Protein AF-A0A7J6DMG8-F1 (afdb_monomer_lite)

Organism: Cannabis sativa (NCBI:txid3483)

Secondary structure (DSSP, 8-state):
-HHHHHHHHHHH-BEEEEEEETTTEEEEEEE--HHHHHHHHHHHHHHHHHHTT-TTB-SS-SSHHHHTTTT-S--EEEEBTTHHHHS-HHHHHHHHHHHT-HHHHIIIIIIIISEEEEEES-TTS-EEEEEE-SSS--TTSTTHHHHHHHHHHHHHHHHHHHHSTT--S--SEEEETTEEEES-HHHHHHHHHHHHHTT--B-TTT--

Structure (mmCIF, N/CA/C/O backbone):
data_AF-A0A7J6DMG8-F1
#
_entry.id   AF-A0A7J6DMG8-F1
#
loop_
_atom_site.group_PDB
_atom_site.id
_atom_site.type_symbol
_atom_site.label_atom_id
_atom_site.label_alt_id
_atom_site.label_comp_id
_atom_site.label_asym_id
_atom_site.label_entity_id
_atom_site.label_seq_id
_atom_site.pdbx_PDB_ins_code
_atom_site.Cartn_x
_atom_site.Cartn_y
_atom_site.Cartn_z
_atom_site.occupancy
_atom_site.B_iso_or_equiv
_atom_site.auth_seq_id
_atom_site.auth_comp_id
_atom_site.auth_asym_id
_atom_site.auth_atom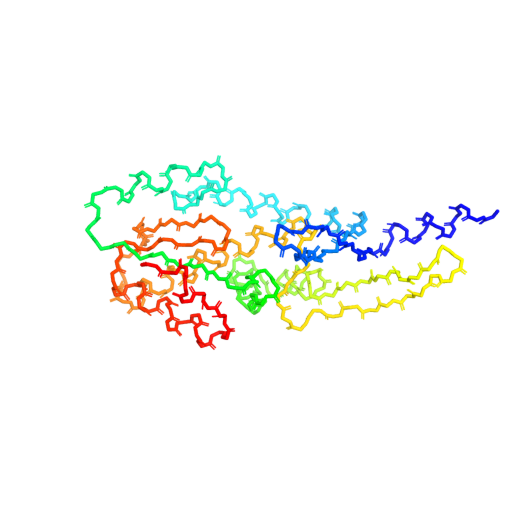_id
_atom_site.pdbx_PDB_model_num
ATOM 1 N N . MET A 1 1 ? 19.917 -3.746 -39.588 1.00 41.59 1 MET A N 1
ATOM 2 C CA . MET A 1 1 ? 20.614 -3.675 -38.279 1.00 41.59 1 MET A CA 1
ATOM 3 C C . MET A 1 1 ? 19.753 -3.009 -37.198 1.00 41.59 1 MET A C 1
ATOM 5 O O . MET A 1 1 ? 20.144 -3.036 -36.039 1.00 41.59 1 MET A O 1
ATOM 9 N N . ASP A 1 2 ? 18.562 -2.501 -37.539 1.00 47.28 2 ASP A N 1
ATOM 10 C CA . ASP A 1 2 ? 17.689 -1.713 -36.649 1.00 47.28 2 ASP A CA 1
ATOM 11 C C . ASP A 1 2 ? 16.869 -2.524 -35.631 1.00 47.28 2 ASP A C 1
ATOM 13 O O . ASP A 1 2 ? 16.416 -1.984 -34.626 1.00 47.28 2 ASP A O 1
ATOM 17 N N . ASP A 1 3 ? 16.716 -3.832 -35.845 1.00 49.56 3 ASP A N 1
ATOM 18 C CA . ASP A 1 3 ? 15.885 -4.697 -34.993 1.00 49.56 3 ASP A CA 1
ATOM 19 C C . ASP A 1 3 ? 16.631 -5.190 -33.733 1.00 49.56 3 ASP A C 1
ATOM 21 O O . ASP A 1 3 ? 16.030 -5.604 -32.749 1.00 49.56 3 ASP A O 1
ATOM 25 N N . ALA A 1 4 ? 17.967 -5.124 -33.714 1.00 46.44 4 ALA A N 1
ATOM 26 C CA . ALA A 1 4 ? 18.746 -5.557 -32.552 1.00 46.44 4 ALA A CA 1
ATOM 27 C C . ALA A 1 4 ? 18.716 -4.506 -31.430 1.00 46.44 4 ALA A C 1
ATOM 29 O O . ALA A 1 4 ? 18.472 -4.845 -30.276 1.00 46.44 4 ALA A O 1
ATOM 30 N N . ALA A 1 5 ? 18.909 -3.223 -31.754 1.00 47.22 5 ALA A N 1
ATOM 31 C CA . ALA A 1 5 ? 18.939 -2.148 -30.760 1.00 47.22 5 ALA A CA 1
ATOM 32 C C . ALA A 1 5 ? 17.566 -1.904 -30.103 1.00 47.22 5 ALA A C 1
ATOM 34 O O . ALA A 1 5 ? 17.502 -1.659 -28.896 1.00 47.22 5 ALA A O 1
ATOM 35 N N . SER A 1 6 ? 16.470 -2.037 -30.863 1.00 51.25 6 SER A N 1
ATOM 36 C CA . SER A 1 6 ? 15.105 -1.966 -30.323 1.00 51.25 6 SER A CA 1
ATOM 37 C C . SER A 1 6 ? 14.824 -3.128 -29.361 1.00 51.25 6 SER A C 1
ATOM 39 O O . SER A 1 6 ? 14.377 -2.898 -28.236 1.00 51.25 6 SER A O 1
ATOM 41 N N . ARG A 1 7 ? 15.184 -4.361 -29.745 1.00 50.00 7 ARG A N 1
ATOM 42 C CA . ARG A 1 7 ? 15.018 -5.565 -28.915 1.00 50.00 7 ARG A CA 1
ATOM 43 C C . ARG A 1 7 ? 15.890 -5.538 -27.660 1.00 50.00 7 ARG A C 1
ATOM 45 O O . ARG A 1 7 ? 15.413 -5.893 -26.586 1.00 50.00 7 ARG A O 1
ATOM 52 N N . PHE A 1 8 ? 17.137 -5.066 -27.744 1.00 49.66 8 PHE A N 1
ATOM 53 C CA . PHE A 1 8 ? 17.997 -4.884 -26.566 1.00 49.66 8 PHE A CA 1
ATOM 54 C C . PHE A 1 8 ? 17.433 -3.824 -25.605 1.00 49.66 8 PHE A C 1
ATOM 56 O O . PHE A 1 8 ? 17.460 -4.018 -24.388 1.00 49.66 8 PHE A O 1
ATOM 63 N N . GLY A 1 9 ? 16.865 -2.734 -26.130 1.00 53.81 9 GLY A N 1
ATOM 64 C CA . GLY A 1 9 ? 16.173 -1.726 -25.328 1.00 53.81 9 GLY A CA 1
ATOM 65 C C . GLY A 1 9 ? 14.951 -2.279 -24.588 1.00 53.81 9 GLY A C 1
ATOM 66 O O . GLY A 1 9 ? 14.782 -1.995 -23.405 1.00 53.81 9 GLY A O 1
ATOM 67 N N . GLU A 1 10 ? 14.137 -3.115 -25.238 1.00 53.69 10 GLU A N 1
ATOM 68 C CA . GLU A 1 10 ? 12.942 -3.722 -24.628 1.00 53.69 10 GLU A CA 1
ATOM 6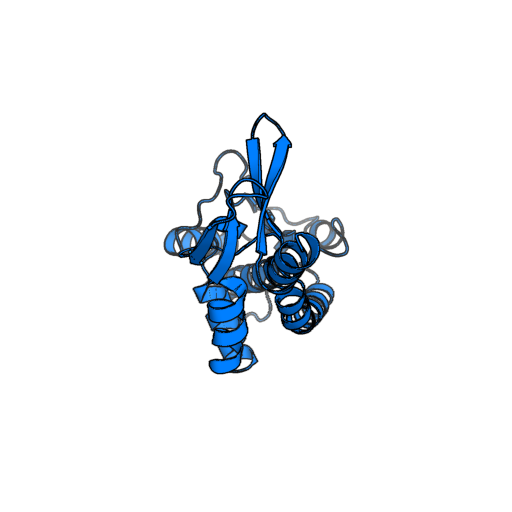9 C C . GLU A 1 10 ? 13.256 -4.746 -23.524 1.00 53.69 10 GLU A C 1
ATOM 71 O O . GLU A 1 10 ? 12.492 -4.881 -22.563 1.00 53.69 10 GLU A O 1
ATOM 76 N N . VAL A 1 11 ? 14.386 -5.452 -23.621 1.00 58.81 11 VAL A N 1
ATOM 77 C CA . VAL A 1 11 ? 14.776 -6.466 -22.626 1.00 58.81 11 VAL A CA 1
ATOM 78 C C . VAL A 1 11 ? 15.243 -5.827 -21.315 1.00 58.81 11 VAL A C 1
ATOM 80 O O . VAL A 1 11 ? 14.949 -6.361 -20.242 1.00 58.81 11 VAL A O 1
ATOM 83 N N . PHE A 1 12 ? 15.930 -4.681 -21.378 1.00 63.06 12 PHE A N 1
ATOM 84 C CA . PHE A 1 12 ? 16.600 -4.087 -20.213 1.00 63.06 12 PHE A CA 1
ATOM 85 C C . PHE A 1 12 ? 16.011 -2.752 -19.743 1.00 63.06 12 PHE A C 1
ATOM 87 O O . PHE A 1 12 ? 16.183 -2.393 -18.575 1.00 63.06 12 PHE A O 1
ATOM 94 N N . CYS A 1 13 ? 15.290 -2.020 -20.596 1.00 74.88 13 CYS A N 1
ATOM 95 C CA . CYS A 1 13 ? 14.739 -0.710 -20.258 1.00 74.88 13 CYS A CA 1
ATOM 96 C C . CYS A 1 13 ? 13.210 -0.719 -20.224 1.00 74.88 13 CYS A C 1
ATOM 98 O O . CYS A 1 13 ? 12.526 -1.302 -21.059 1.00 74.88 13 CYS A O 1
ATOM 100 N N . SER A 1 14 ? 12.672 -0.046 -19.217 1.00 82.81 14 SER A N 1
ATOM 101 C CA . SER A 1 14 ? 11.248 0.210 -19.065 1.00 82.81 14 SER A CA 1
ATOM 102 C C . SER A 1 14 ? 10.800 1.349 -19.997 1.00 82.81 14 SER A C 1
ATOM 104 O O . SER A 1 14 ? 11.614 2.114 -20.517 1.00 82.81 14 SER A O 1
ATOM 106 N N . ARG A 1 15 ? 9.490 1.510 -20.192 1.00 82.88 15 ARG A N 1
ATOM 107 C CA . ARG A 1 15 ? 8.907 2.615 -20.975 1.00 82.88 15 ARG A CA 1
ATOM 108 C C . ARG A 1 15 ? 7.896 3.389 -20.144 1.00 82.88 15 ARG A C 1
ATOM 110 O O . ARG A 1 15 ? 7.170 2.793 -19.351 1.00 82.88 15 ARG A O 1
ATOM 117 N N . VAL A 1 16 ? 7.835 4.705 -20.329 1.00 83.44 16 VAL A N 1
ATOM 118 C CA . VAL A 1 16 ? 6.766 5.533 -19.753 1.00 83.44 16 VAL A CA 1
ATOM 119 C C . VAL A 1 16 ? 5.584 5.508 -20.712 1.00 83.44 16 VAL A C 1
ATOM 121 O O . VAL A 1 16 ? 5.752 5.758 -21.903 1.00 83.44 16 VAL A O 1
ATOM 124 N N . ALA A 1 17 ? 4.402 5.199 -20.195 1.00 84.12 17 ALA A N 1
ATOM 125 C CA . ALA A 1 17 ? 3.161 5.177 -20.949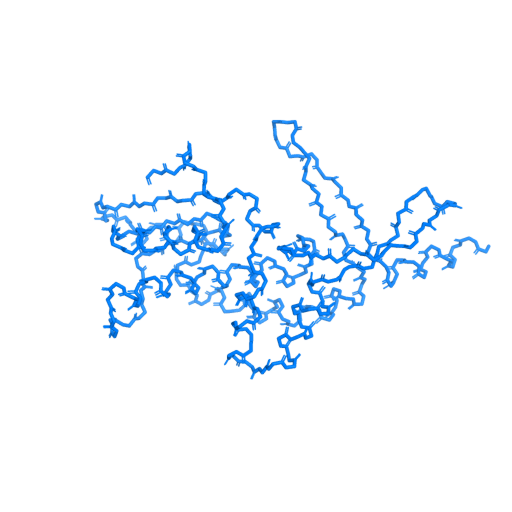 1.00 84.12 17 ALA A CA 1
ATOM 126 C C . ALA A 1 17 ? 2.089 6.005 -20.232 1.00 84.12 17 ALA A C 1
ATOM 128 O O . ALA A 1 17 ? 2.147 6.224 -19.019 1.00 84.12 17 ALA A O 1
ATOM 129 N N . ALA A 1 18 ? 1.113 6.475 -21.001 1.00 84.50 18 ALA A N 1
ATOM 130 C CA . ALA A 1 18 ? -0.018 7.238 -20.505 1.00 84.50 18 ALA A CA 1
ATOM 131 C C . ALA A 1 18 ? -1.305 6.609 -21.028 1.00 84.50 18 ALA A C 1
ATOM 133 O O . ALA A 1 18 ? -1.397 6.281 -22.209 1.00 84.50 18 ALA A O 1
ATOM 134 N N . THR A 1 19 ? -2.301 6.474 -20.159 1.00 83.94 19 THR A N 1
ATOM 135 C CA . THR A 1 19 ? -3.670 6.156 -20.569 1.00 83.94 19 THR A CA 1
ATOM 136 C C . THR A 1 19 ? -4.590 7.309 -20.182 1.00 83.94 19 THR A C 1
ATOM 138 O O . THR A 1 19 ? -4.391 7.904 -19.115 1.00 83.94 19 THR A O 1
ATOM 141 N N . PRO A 1 20 ? -5.605 7.642 -20.995 1.00 81.88 20 PRO A N 1
ATOM 142 C CA . PRO A 1 20 ? -6.676 8.523 -20.559 1.00 81.88 20 PRO A CA 1
ATOM 143 C C . PRO A 1 20 ? -7.329 7.950 -19.299 1.00 81.88 20 PRO A C 1
ATOM 145 O O . PRO A 1 20 ? -7.696 6.777 -19.246 1.00 81.88 20 PRO A O 1
ATOM 148 N N . ALA A 1 21 ? -7.447 8.780 -18.274 1.00 71.38 21 ALA A N 1
ATOM 149 C CA . ALA A 1 21 ? -8.322 8.573 -17.136 1.00 71.38 21 ALA A CA 1
ATOM 150 C C . ALA A 1 21 ? -9.555 9.472 -17.321 1.00 71.38 21 ALA A C 1
ATOM 152 O O . ALA A 1 21 ? -9.477 10.534 -17.942 1.00 71.38 21 ALA A O 1
ATOM 153 N N . GLY A 1 22 ? -10.710 9.045 -16.806 1.00 71.06 22 GLY A N 1
ATOM 154 C CA . GLY A 1 22 ? -11.957 9.805 -16.932 1.00 71.06 22 GLY A CA 1
ATOM 155 C C . GLY A 1 22 ? -11.817 11.279 -16.512 1.00 71.06 22 GLY A C 1
ATOM 156 O O . GLY A 1 22 ? -10.940 11.640 -15.722 1.00 71.06 22 GLY A O 1
ATOM 157 N N . ALA A 1 23 ? -12.701 12.129 -17.042 1.00 72.06 23 ALA A N 1
ATOM 158 C CA . ALA A 1 23 ? -12.711 13.579 -16.814 1.00 72.06 23 ALA A CA 1
ATOM 159 C C . ALA A 1 23 ? -11.430 14.314 -17.275 1.00 72.06 23 ALA A C 1
ATOM 161 O O . ALA A 1 23 ? -10.946 15.217 -16.595 1.00 72.06 23 ALA A O 1
ATOM 162 N N . GLY A 1 24 ? -10.867 13.917 -18.425 1.00 71.75 24 GLY A N 1
ATOM 163 C CA . GLY A 1 24 ? -9.745 14.622 -19.065 1.00 71.75 24 GLY A CA 1
ATOM 164 C C . GLY A 1 24 ? -8.395 14.466 -18.358 1.00 71.75 24 GLY A C 1
ATOM 165 O O . GLY A 1 24 ? -7.458 15.209 -18.641 1.00 71.75 24 GLY A O 1
ATOM 166 N N . LYS A 1 25 ? -8.276 13.515 -17.427 1.00 76.50 25 LYS A N 1
ATOM 167 C CA . LYS A 1 25 ? -7.026 13.231 -16.715 1.00 76.50 25 LYS A CA 1
ATOM 168 C C . LYS A 1 25 ? -6.176 12.255 -17.522 1.00 76.50 25 LYS A C 1
ATOM 170 O O . LYS A 1 25 ? -6.693 11.421 -18.252 1.00 76.50 25 LYS A O 1
ATOM 175 N N . LEU A 1 26 ? -4.861 12.308 -17.353 1.00 80.06 26 LEU A N 1
ATOM 176 C CA . LEU A 1 26 ? -3.949 11.282 -17.861 1.00 80.06 26 LEU A CA 1
ATOM 177 C C . LEU A 1 26 ? -3.388 10.501 -16.680 1.00 80.06 26 LEU A C 1
ATOM 179 O O . LEU A 1 26 ? -2.929 11.092 -15.702 1.00 80.06 26 LEU A O 1
ATOM 183 N N . ARG A 1 27 ? -3.420 9.172 -16.772 1.00 80.44 27 ARG A N 1
ATOM 184 C CA . ARG A 1 27 ? -2.769 8.287 -15.809 1.00 80.44 27 ARG A CA 1
ATOM 185 C C . ARG A 1 27 ? -1.460 7.803 -16.406 1.00 80.44 27 ARG A C 1
ATOM 187 O O . ARG A 1 27 ? -1.453 7.051 -17.380 1.00 80.44 27 ARG A O 1
ATOM 194 N N . LEU A 1 28 ? -0.361 8.264 -15.820 1.00 83.88 28 LEU A N 1
ATOM 195 C CA . LEU A 1 28 ? 0.981 7.829 -16.176 1.00 83.88 28 LEU A CA 1
ATOM 196 C C . LEU A 1 28 ? 1.305 6.516 -15.466 1.00 83.88 28 LEU A C 1
ATOM 198 O O . LEU A 1 28 ? 0.966 6.321 -14.301 1.00 83.88 28 LEU A O 1
ATOM 202 N N . PHE A 1 29 ? 1.977 5.616 -16.170 1.00 85.94 29 PHE A N 1
ATOM 203 C CA . PHE A 1 29 ? 2.496 4.379 -15.607 1.00 85.94 29 PHE A CA 1
ATOM 204 C C . PHE A 1 29 ? 3.776 3.962 -16.329 1.00 85.94 29 PHE A C 1
ATOM 206 O O . PHE A 1 29 ? 4.083 4.422 -17.429 1.00 85.94 29 PHE A O 1
ATOM 213 N N . ILE A 1 30 ? 4.548 3.087 -15.688 1.00 87.25 30 ILE A N 1
ATOM 214 C CA . ILE A 1 30 ? 5.764 2.527 -16.275 1.00 87.25 30 ILE A CA 1
ATOM 215 C C . ILE A 1 30 ? 5.498 1.093 -16.707 1.00 87.25 30 ILE A C 1
ATOM 217 O O . ILE A 1 30 ? 5.144 0.252 -15.886 1.00 87.25 30 ILE A O 1
ATOM 221 N N . ILE A 1 31 ? 5.746 0.805 -17.980 1.00 86.06 31 ILE A N 1
ATOM 222 C CA . ILE A 1 31 ? 5.821 -0.554 -18.507 1.00 86.06 31 ILE A CA 1
ATOM 223 C C . ILE A 1 31 ? 7.209 -1.091 -18.167 1.00 86.06 31 ILE A C 1
ATOM 225 O O . ILE A 1 31 ? 8.209 -0.633 -18.722 1.00 86.06 31 ILE A O 1
ATOM 229 N N . GLY A 1 32 ? 7.274 -2.016 -17.211 1.00 83.69 32 GLY A N 1
ATOM 230 C CA . GLY A 1 32 ? 8.532 -2.626 -16.782 1.00 83.69 32 GLY A CA 1
ATOM 231 C C . GLY A 1 32 ? 9.161 -3.514 -17.843 1.00 83.69 32 GLY A C 1
ATOM 232 O O . GLY A 1 32 ? 8.447 -4.221 -18.550 1.00 83.69 32 GLY A O 1
ATOM 233 N N . ASN A 1 33 ? 10.494 -3.505 -17.911 1.00 86.25 33 ASN A N 1
ATOM 234 C CA . ASN A 1 33 ? 11.226 -4.464 -18.732 1.00 86.25 33 ASN A CA 1
ATOM 235 C C . ASN A 1 33 ? 10.982 -5.908 -18.263 1.00 86.25 33 ASN A C 1
ATOM 237 O O . ASN A 1 33 ? 10.663 -6.161 -17.095 1.00 86.25 33 ASN A O 1
ATOM 241 N N . TYR A 1 34 ? 11.161 -6.854 -19.182 1.00 85.25 34 TYR A N 1
ATOM 242 C CA . TYR A 1 34 ? 10.834 -8.258 -18.953 1.00 85.25 34 TYR A CA 1
ATOM 243 C C . TYR A 1 34 ? 11.578 -8.857 -17.751 1.00 85.25 34 TYR A C 1
ATOM 245 O O . TYR A 1 34 ? 10.950 -9.452 -16.873 1.00 85.25 34 TYR A O 1
ATOM 253 N N . VAL A 1 35 ? 12.898 -8.661 -17.667 1.00 86.88 35 VAL A N 1
ATOM 254 C CA . VAL A 1 35 ? 13.736 -9.237 -16.600 1.00 86.88 35 VAL A CA 1
ATOM 255 C C . VAL A 1 35 ? 13.267 -8.754 -15.232 1.00 86.88 35 VAL A C 1
ATOM 257 O O . VAL A 1 35 ? 13.030 -9.547 -14.322 1.00 86.88 35 VAL A O 1
ATOM 260 N N . LYS A 1 36 ? 13.051 -7.449 -15.100 1.00 86.44 36 LYS A N 1
ATOM 261 C CA . LYS A 1 36 ? 12.606 -6.825 -13.860 1.00 86.44 36 LYS A CA 1
ATOM 262 C C . LYS A 1 36 ? 11.223 -7.302 -13.434 1.00 86.44 36 LYS A C 1
ATOM 264 O O . LYS A 1 36 ? 11.009 -7.582 -12.258 1.00 86.44 36 LYS A O 1
ATOM 269 N N . GLN A 1 37 ? 10.298 -7.449 -14.380 1.00 90.56 37 GLN A N 1
ATOM 270 C CA . GLN A 1 37 ? 8.976 -8.003 -14.093 1.00 90.56 37 GLN A CA 1
ATOM 271 C C . GLN A 1 37 ? 9.066 -9.456 -13.615 1.00 90.56 37 GLN A C 1
ATOM 273 O O . GLN A 1 37 ? 8.394 -9.830 -12.656 1.00 90.56 37 GLN A O 1
ATOM 278 N N . ARG A 1 38 ? 9.933 -10.272 -14.227 1.00 90.69 38 ARG A N 1
ATOM 279 C CA . ARG A 1 38 ? 10.165 -11.657 -13.791 1.00 90.69 38 ARG A CA 1
ATOM 280 C C . ARG A 1 38 ? 10.760 -11.728 -12.386 1.00 90.69 38 ARG A C 1
ATOM 282 O O . ARG A 1 38 ? 10.310 -12.558 -11.605 1.00 90.69 38 ARG A O 1
ATOM 289 N N . LEU A 1 39 ? 11.694 -10.841 -12.045 1.00 90.31 39 LEU A N 1
ATOM 290 C CA . LEU A 1 39 ? 12.277 -10.761 -10.700 1.00 90.31 39 LEU A CA 1
ATOM 291 C C . LEU A 1 39 ? 11.267 -10.309 -9.636 1.00 90.31 39 LEU A C 1
ATOM 293 O O . LEU A 1 39 ? 11.333 -10.763 -8.500 1.00 90.31 39 LEU A O 1
ATOM 297 N N . LEU A 1 40 ? 10.305 -9.456 -9.998 1.00 92.19 40 LEU A N 1
ATOM 298 C CA . LEU A 1 40 ? 9.247 -9.002 -9.090 1.00 92.19 40 LEU A CA 1
ATOM 299 C C . LEU A 1 40 ? 8.092 -10.004 -8.933 1.00 92.19 40 LEU A C 1
ATOM 301 O O . LEU A 1 40 ? 7.285 -9.864 -8.011 1.00 92.19 40 LEU A O 1
ATOM 305 N N . LYS A 1 41 ? 7.987 -11.003 -9.817 1.00 93.62 41 LYS A N 1
ATOM 306 C CA . LYS A 1 41 ? 6.873 -11.961 -9.823 1.00 93.62 41 LYS A CA 1
ATOM 307 C C . LYS A 1 41 ? 6.764 -12.785 -8.530 1.00 93.62 41 LYS A C 1
ATOM 309 O O . LYS A 1 41 ? 5.651 -12.865 -8.018 1.00 93.62 41 LYS A O 1
ATOM 314 N N . PRO A 1 42 ? 7.851 -13.326 -7.942 1.00 94.25 42 PRO A N 1
ATOM 315 C CA . PRO A 1 42 ? 7.765 -14.055 -6.676 1.00 94.25 42 PRO A CA 1
ATOM 316 C C . PRO A 1 42 ? 7.237 -13.189 -5.527 1.00 94.25 42 PRO A C 1
ATOM 318 O O . PRO A 1 42 ? 6.357 -13.618 -4.785 1.00 94.25 42 PRO A O 1
ATOM 321 N N . THR A 1 43 ? 7.714 -11.945 -5.411 1.00 93.44 43 THR A N 1
ATOM 322 C CA . THR A 1 43 ? 7.229 -10.992 -4.400 1.00 93.44 43 THR A CA 1
ATOM 323 C C . THR A 1 43 ? 5.754 -10.666 -4.604 1.00 93.44 43 THR A C 1
ATOM 325 O O . THR A 1 43 ? 4.993 -10.627 -3.640 1.00 93.44 43 THR A O 1
ATOM 328 N N . HIS A 1 44 ? 5.334 -10.469 -5.856 1.00 94.50 44 HIS A N 1
ATOM 329 C CA . HIS A 1 44 ? 3.929 -10.275 -6.199 1.00 94.50 44 HIS A CA 1
ATOM 330 C C . HIS A 1 44 ? 3.074 -11.474 -5.781 1.00 94.50 44 HIS A C 1
ATOM 332 O O . HIS A 1 44 ? 2.072 -11.286 -5.099 1.00 94.50 44 HIS A O 1
ATOM 338 N N . ASP A 1 45 ? 3.471 -12.693 -6.149 1.00 96.06 45 ASP A N 1
ATOM 339 C CA . ASP A 1 45 ? 2.704 -13.907 -5.853 1.00 96.06 45 ASP A CA 1
ATOM 340 C C . ASP A 1 45 ? 2.588 -14.156 -4.354 1.00 96.06 45 ASP A C 1
ATOM 342 O O . ASP A 1 45 ? 1.502 -14.457 -3.852 1.00 96.06 45 ASP A O 1
ATOM 346 N N . TRP A 1 46 ? 3.683 -13.953 -3.623 1.00 95.31 46 TRP A N 1
ATOM 347 C CA . TRP A 1 46 ? 3.672 -13.997 -2.170 1.00 95.31 46 TRP A CA 1
ATOM 348 C C . TRP A 1 46 ? 2.696 -12.967 -1.590 1.00 95.31 46 TRP A C 1
ATOM 350 O O . TRP A 1 46 ? 1.793 -13.352 -0.844 1.00 95.31 46 TRP A O 1
ATOM 360 N N . ALA A 1 47 ? 2.809 -11.690 -1.966 1.00 95.00 47 ALA A N 1
ATOM 361 C CA . ALA A 1 47 ? 1.959 -10.629 -1.430 1.00 95.00 47 ALA A CA 1
ATOM 362 C C . ALA A 1 47 ? 0.476 -10.868 -1.767 1.00 95.00 47 ALA A C 1
ATOM 364 O O . ALA A 1 47 ? -0.383 -10.787 -0.891 1.00 95.00 47 ALA A O 1
ATOM 365 N N . MET A 1 48 ? 0.175 -11.284 -2.998 1.00 95.38 48 MET A N 1
ATOM 366 C CA . MET A 1 48 ? -1.171 -11.664 -3.434 1.00 95.38 48 MET A CA 1
ATOM 367 C C . MET A 1 48 ? -1.723 -12.873 -2.668 1.00 95.38 48 MET A C 1
ATOM 369 O O . MET A 1 48 ? -2.928 -12.931 -2.411 1.00 95.38 48 MET A O 1
ATOM 373 N N . SER A 1 49 ? -0.872 -13.828 -2.275 1.00 96.44 49 SER A N 1
ATOM 374 C CA . SER A 1 49 ? -1.265 -14.954 -1.416 1.00 96.44 49 SER A CA 1
ATOM 375 C C . SER A 1 49 ? -1.587 -14.515 0.016 1.00 96.44 49 SER A C 1
ATOM 377 O O . SER A 1 49 ? -2.417 -15.138 0.682 1.00 96.44 49 SER A O 1
ATOM 379 N N . VAL A 1 50 ? -0.917 -13.470 0.513 1.00 94.56 50 VAL A N 1
ATOM 380 C CA . VAL A 1 50 ? -1.180 -12.897 1.837 1.00 94.56 50 VAL A CA 1
ATOM 381 C C . VAL A 1 50 ? -2.495 -12.131 1.804 1.00 94.56 50 VAL A C 1
ATOM 383 O O . VAL A 1 50 ? -3.360 -12.416 2.626 1.00 94.56 50 VAL A O 1
ATOM 386 N N . LEU A 1 51 ? -2.687 -11.249 0.818 1.00 93.81 51 LEU A N 1
ATOM 387 C CA . LEU A 1 51 ? -3.920 -10.473 0.637 1.00 93.81 51 LEU A CA 1
ATOM 388 C C . LEU A 1 51 ? -5.156 -11.374 0.546 1.00 93.81 51 LEU A C 1
ATOM 390 O O . LEU A 1 51 ? -6.142 -11.134 1.231 1.00 93.81 51 LEU A O 1
ATOM 394 N N . ARG A 1 52 ? -5.063 -12.504 -0.171 1.00 93.62 52 ARG A N 1
ATOM 395 C CA . ARG A 1 52 ? -6.159 -13.488 -0.267 1.00 93.62 52 ARG A CA 1
ATOM 396 C C . ARG A 1 52 ? -6.624 -14.037 1.088 1.00 93.62 52 ARG A C 1
ATOM 398 O O . ARG A 1 52 ? -7.765 -14.469 1.213 1.00 93.62 52 ARG A O 1
ATOM 405 N N . ARG A 1 53 ? -5.739 -14.065 2.086 1.00 92.75 53 ARG A N 1
ATOM 406 C CA . ARG A 1 53 ? -6.024 -14.557 3.443 1.00 92.75 53 ARG A CA 1
ATOM 407 C C . ARG A 1 53 ? -6.558 -13.463 4.372 1.00 92.75 53 ARG A C 1
ATOM 409 O O . ARG A 1 53 ? -6.889 -13.758 5.518 1.00 92.75 53 ARG A O 1
ATOM 416 N N . LEU A 1 54 ? -6.600 -12.206 3.932 1.00 91.88 54 LEU A N 1
ATOM 417 C CA . LEU A 1 54 ? -7.107 -11.097 4.730 1.00 91.88 54 LEU A CA 1
ATOM 418 C C . LEU A 1 54 ? -8.599 -10.906 4.469 1.00 91.88 54 LEU A C 1
ATOM 420 O O . LEU A 1 54 ? -9.005 -10.511 3.387 1.00 91.88 54 LEU A O 1
ATOM 424 N N . ASP A 1 55 ? -9.422 -11.111 5.496 1.00 89.62 55 ASP A N 1
ATOM 425 C CA . ASP A 1 55 ? -10.874 -10.934 5.367 1.00 89.62 55 ASP A CA 1
ATOM 426 C C . ASP A 1 55 ? -11.297 -9.483 5.084 1.00 89.62 55 ASP A C 1
ATOM 428 O O . ASP A 1 55 ? -12.432 -9.244 4.677 1.00 89.62 55 ASP A O 1
ATOM 432 N N . GLY A 1 56 ? -10.432 -8.512 5.396 1.00 89.44 56 GLY A N 1
ATOM 433 C CA . GLY A 1 56 ? -10.662 -7.084 5.158 1.00 89.44 56 GLY A CA 1
ATOM 434 C C . GLY A 1 56 ? -10.155 -6.597 3.801 1.00 89.44 56 GLY A C 1
ATOM 435 O O . GLY A 1 56 ? -10.210 -5.402 3.553 1.00 89.44 56 GLY A O 1
ATOM 436 N N . ASP A 1 57 ? -9.613 -7.475 2.955 1.00 93.69 57 ASP A N 1
ATOM 437 C CA . ASP A 1 57 ? -9.123 -7.126 1.619 1.00 93.69 57 ASP A CA 1
ATOM 438 C C . ASP A 1 57 ? -10.190 -7.410 0.550 1.00 93.69 57 ASP A C 1
ATOM 440 O O . ASP A 1 57 ? -10.760 -8.501 0.489 1.00 93.69 57 ASP A O 1
ATOM 444 N N . GLY A 1 58 ? -10.457 -6.418 -0.298 1.00 91.69 58 GLY A N 1
ATOM 445 C CA . GLY A 1 58 ? -11.458 -6.470 -1.365 1.00 91.69 58 GLY A CA 1
ATOM 446 C C . GLY A 1 58 ? -10.925 -6.937 -2.719 1.00 91.69 58 GLY A C 1
ATOM 447 O O . GLY A 1 58 ? -11.682 -6.999 -3.686 1.00 91.69 58 GLY A O 1
ATOM 448 N N . THR A 1 59 ? -9.635 -7.259 -2.827 1.00 90.25 59 THR A N 1
ATOM 449 C CA . THR A 1 59 ? -8.948 -7.487 -4.113 1.00 90.25 59 THR A CA 1
ATOM 450 C C . THR A 1 59 ? -9.545 -8.629 -4.919 1.00 90.25 59 THR A C 1
ATOM 452 O O . THR A 1 59 ? -9.714 -8.521 -6.130 1.00 90.25 59 THR A O 1
ATOM 455 N N . TYR A 1 60 ? -9.850 -9.741 -4.249 1.00 89.06 60 TYR A N 1
ATOM 456 C CA . TYR A 1 60 ? -10.431 -10.925 -4.885 1.00 89.06 60 TYR A CA 1
ATOM 457 C C . TYR A 1 60 ? -11.958 -10.920 -4.857 1.00 89.06 60 TYR A C 1
ATOM 459 O O . TYR A 1 60 ? -12.589 -11.546 -5.704 1.00 89.06 60 TYR A O 1
ATOM 467 N N . ASN A 1 61 ? -12.548 -10.252 -3.869 1.00 88.94 61 ASN A N 1
ATOM 468 C CA . ASN A 1 61 ? -13.987 -10.113 -3.734 1.00 88.94 61 ASN A CA 1
ATOM 469 C C . ASN A 1 61 ? -14.294 -8.743 -3.128 1.00 88.94 61 ASN A C 1
ATOM 471 O O . ASN A 1 61 ? -14.034 -8.516 -1.949 1.00 88.94 61 ASN A O 1
ATOM 475 N N . GLN A 1 62 ? -14.853 -7.856 -3.947 1.00 87.50 62 GLN A N 1
ATOM 476 C CA . GLN A 1 62 ? -15.071 -6.459 -3.580 1.00 87.50 62 GLN A CA 1
ATOM 477 C C . GLN A 1 62 ? -16.194 -6.281 -2.547 1.00 87.50 62 GLN A C 1
ATOM 479 O O . GLN A 1 62 ? -16.144 -5.335 -1.766 1.00 87.50 62 GLN A O 1
ATOM 484 N N . THR A 1 63 ? -17.188 -7.178 -2.501 1.00 88.88 63 THR A N 1
ATOM 485 C CA . THR A 1 63 ? -18.348 -7.035 -1.600 1.00 88.88 63 THR A CA 1
ATOM 486 C C . THR A 1 63 ? -18.122 -7.695 -0.246 1.00 88.88 63 THR A C 1
ATOM 488 O O . THR A 1 63 ? -18.513 -7.138 0.776 1.00 88.88 63 THR A O 1
ATOM 491 N N . LYS A 1 64 ? -17.409 -8.828 -0.207 1.00 87.94 64 LYS A N 1
ATOM 492 C CA . LYS A 1 64 ? -17.154 -9.605 1.018 1.00 87.94 64 LYS A CA 1
ATOM 493 C C . LYS A 1 64 ? -16.656 -8.775 2.217 1.00 87.94 64 LYS A C 1
ATOM 495 O O . LYS A 1 64 ? -17.174 -8.981 3.316 1.00 87.94 64 LYS A O 1
ATOM 500 N N . PRO A 1 65 ? -15.665 -7.869 2.092 1.00 88.19 65 PRO A N 1
ATOM 501 C CA . PRO A 1 65 ? -15.218 -7.094 3.246 1.00 88.19 65 PRO A CA 1
ATOM 502 C C . PRO A 1 65 ? -16.243 -6.032 3.671 1.00 88.19 65 PRO A C 1
ATOM 504 O O . PRO A 1 65 ? -16.318 -5.734 4.858 1.00 88.19 65 PRO A O 1
ATOM 507 N N . LEU A 1 66 ? -17.063 -5.510 2.750 1.00 88.31 66 LEU A N 1
ATOM 508 C CA . LEU A 1 66 ? -18.122 -4.537 3.048 1.00 88.31 66 LEU A CA 1
ATOM 509 C C . LEU A 1 66 ? -19.322 -5.187 3.741 1.00 88.31 66 LEU A C 1
ATOM 511 O O . LEU A 1 66 ? -19.844 -4.631 4.702 1.00 88.31 66 LEU A O 1
ATOM 515 N N . GLU A 1 67 ? -19.714 -6.390 3.317 1.00 89.12 67 GLU A N 1
ATOM 516 C CA . GLU A 1 67 ? -20.784 -7.175 3.951 1.00 89.12 67 GLU A CA 1
ATOM 517 C C . GLU A 1 67 ? -20.508 -7.408 5.445 1.00 89.12 67 GLU A C 1
ATOM 519 O O . GLU A 1 67 ? -21.419 -7.369 6.267 1.00 89.12 67 GLU A O 1
ATOM 524 N N . ARG A 1 68 ? -19.231 -7.560 5.826 1.00 87.88 68 ARG A N 1
ATOM 525 C CA . ARG A 1 68 ? -18.799 -7.707 7.227 1.00 87.88 68 ARG A CA 1
ATOM 526 C C . ARG A 1 68 ? -18.959 -6.434 8.062 1.00 87.88 68 ARG A C 1
ATOM 528 O O . ARG A 1 68 ? -18.911 -6.520 9.287 1.00 87.88 68 ARG A O 1
ATOM 535 N N . LEU A 1 69 ? -19.089 -5.276 7.418 1.00 88.88 69 LEU A N 1
ATOM 536 C CA . LEU A 1 69 ? -19.284 -3.979 8.071 1.00 88.88 69 LEU A CA 1
ATOM 537 C C . LEU A 1 69 ? -20.766 -3.581 8.145 1.00 88.88 69 LEU A C 1
ATOM 539 O O . LEU A 1 69 ? -21.096 -2.583 8.785 1.00 88.88 69 LEU A O 1
ATOM 543 N N . VAL A 1 70 ? -21.670 -4.355 7.537 1.00 86.50 70 VAL A N 1
ATOM 544 C CA . VAL A 1 70 ? -23.114 -4.120 7.640 1.00 86.50 70 VAL A CA 1
ATOM 545 C C . VAL A 1 70 ? -23.552 -4.282 9.099 1.00 86.50 70 VAL A C 1
ATOM 547 O O . VAL A 1 70 ? -23.262 -5.288 9.741 1.00 86.50 70 VAL A O 1
ATOM 550 N N . GLY A 1 71 ? -24.250 -3.274 9.629 1.00 84.81 71 GLY A N 1
ATOM 551 C CA . GLY A 1 71 ? -24.722 -3.235 11.020 1.00 84.81 71 GLY A CA 1
ATOM 552 C C . GLY A 1 71 ? -23.851 -2.406 11.969 1.00 84.81 71 GLY A C 1
ATOM 553 O O . GLY A 1 71 ? -24.297 -2.089 13.071 1.00 84.81 71 GLY A O 1
ATOM 554 N N . PHE A 1 72 ? -22.656 -1.983 11.547 1.00 87.19 72 PHE A N 1
ATOM 555 C CA . PHE A 1 72 ? -21.899 -0.968 12.278 1.00 87.19 72 PHE A CA 1
ATOM 556 C C . PHE A 1 72 ? -22.532 0.411 12.061 1.00 87.19 72 PHE A C 1
ATOM 558 O O . PHE A 1 72 ? -22.843 0.789 10.935 1.00 87.19 72 PHE A O 1
ATOM 565 N N . GLN A 1 73 ? -22.722 1.171 13.142 1.00 78.94 73 GLN A N 1
ATOM 566 C CA . GLN A 1 73 ? -23.377 2.484 13.068 1.00 78.94 73 GLN A CA 1
ATOM 567 C C . GLN A 1 73 ? -22.431 3.615 12.648 1.00 78.94 73 GLN A C 1
ATOM 569 O O . GLN A 1 73 ? -22.865 4.560 12.001 1.00 78.94 73 GLN A O 1
ATOM 574 N N . ASN A 1 74 ? -21.144 3.514 12.995 1.00 86.12 74 ASN A N 1
ATOM 575 C CA . ASN A 1 74 ? -20.143 4.542 12.709 1.00 86.12 74 ASN A CA 1
ATOM 576 C C . ASN A 1 74 ? -19.120 3.994 11.717 1.00 86.12 74 ASN A C 1
ATOM 578 O O . ASN A 1 74 ? -18.194 3.282 12.110 1.00 86.12 74 ASN A O 1
ATOM 582 N N . VAL A 1 75 ? -19.308 4.312 10.441 1.00 89.44 75 VAL A N 1
ATOM 583 C CA . VAL A 1 75 ? -18.456 3.859 9.342 1.00 89.44 75 VAL A CA 1
ATOM 584 C C . VAL A 1 75 ? -17.848 5.077 8.668 1.00 89.44 75 VAL A C 1
ATOM 586 O O . VAL A 1 75 ? -18.579 5.969 8.256 1.00 89.44 75 VAL A O 1
ATOM 589 N N . TYR A 1 76 ? -16.523 5.093 8.564 1.00 91.25 76 TYR A N 1
ATOM 590 C CA . TYR A 1 76 ? -15.760 6.183 7.965 1.00 91.25 76 TYR A CA 1
ATOM 591 C C . TYR A 1 76 ? -15.083 5.686 6.699 1.00 91.25 76 TYR A C 1
ATOM 593 O O . TYR A 1 76 ? -14.383 4.671 6.734 1.00 91.25 76 TYR A O 1
ATOM 601 N N . SER A 1 77 ? -15.275 6.396 5.595 1.00 90.56 77 SER A N 1
ATOM 602 C CA . SER A 1 77 ? -14.674 6.079 4.302 1.00 90.56 77 SER A CA 1
ATOM 603 C C . SER A 1 77 ? -13.640 7.134 3.933 1.00 90.56 77 SER A C 1
ATOM 605 O O . SER A 1 77 ? -13.935 8.327 3.971 1.00 90.56 77 SER A O 1
ATOM 607 N N . PHE A 1 78 ? -12.445 6.710 3.521 1.00 88.81 78 PHE A N 1
ATOM 608 C CA . PHE A 1 78 ? -11.376 7.609 3.085 1.00 88.81 78 PHE A CA 1
ATOM 609 C C . PHE A 1 78 ? -10.906 7.264 1.667 1.00 88.81 78 PHE A C 1
ATOM 611 O O . PHE A 1 78 ? -10.562 6.117 1.389 1.00 88.81 78 PHE A O 1
ATOM 618 N N . ASP A 1 79 ? -10.841 8.284 0.801 1.00 83.94 79 ASP A N 1
ATOM 619 C CA . ASP A 1 79 ? -10.240 8.211 -0.543 1.00 83.94 79 ASP A CA 1
ATOM 620 C C . ASP A 1 79 ? -8.879 8.921 -0.534 1.00 83.94 79 ASP A C 1
ATOM 622 O O . ASP A 1 79 ? -8.780 10.115 -0.214 1.00 83.94 79 ASP A O 1
ATOM 626 N N . MET A 1 80 ? -7.810 8.209 -0.885 1.00 83.25 80 MET A N 1
ATOM 627 C CA . MET A 1 80 ? -6.462 8.775 -0.952 1.00 83.25 80 MET A CA 1
ATOM 628 C C . MET A 1 80 ? -6.186 9.406 -2.319 1.00 83.25 80 MET A C 1
ATOM 630 O O . MET A 1 80 ? -6.319 8.794 -3.375 1.00 83.25 80 MET A O 1
ATOM 634 N N . LYS A 1 81 ? -5.682 10.643 -2.334 1.00 75.69 81 LYS A N 1
ATOM 635 C CA . LYS A 1 81 ? -5.365 11.329 -3.592 1.00 75.69 81 LYS A CA 1
ATOM 636 C C . LYS A 1 81 ? -4.039 10.830 -4.171 1.00 75.69 81 LYS A C 1
ATOM 638 O O . LYS A 1 81 ? -2.981 11.093 -3.602 1.00 75.69 81 LYS A O 1
ATOM 643 N N . SER A 1 82 ? -4.087 10.207 -5.354 1.00 70.25 82 SER A N 1
ATOM 644 C CA . SER A 1 82 ? -2.900 9.688 -6.064 1.00 70.25 82 SER A CA 1
ATOM 645 C C . SER A 1 82 ? -2.075 8.736 -5.188 1.00 70.25 82 SER A C 1
ATOM 647 O O . SER A 1 82 ? -0.859 8.887 -5.054 1.00 70.25 82 SER A O 1
ATOM 649 N N . ALA A 1 83 ? -2.754 7.775 -4.558 1.00 68.88 83 ALA A N 1
ATOM 650 C CA . ALA A 1 83 ? -2.201 6.970 -3.475 1.00 68.88 83 ALA A CA 1
ATOM 651 C C . ALA A 1 83 ? -0.903 6.244 -3.849 1.00 68.88 83 ALA A C 1
ATOM 653 O O . ALA A 1 83 ? 0.090 6.339 -3.137 1.00 68.88 83 ALA A O 1
ATOM 654 N N . THR A 1 84 ? -0.858 5.581 -5.004 1.00 69.44 84 THR A N 1
ATOM 655 C CA . THR A 1 84 ? 0.305 4.783 -5.428 1.00 69.44 84 THR A CA 1
ATOM 656 C C . THR A 1 84 ? 1.528 5.639 -5.780 1.00 69.44 84 THR A C 1
ATOM 658 O O . THR A 1 84 ? 2.663 5.211 -5.568 1.00 69.44 84 THR A O 1
ATOM 661 N N . ASP A 1 85 ? 1.307 6.872 -6.242 1.00 74.81 85 ASP A N 1
ATOM 662 C CA . ASP A 1 85 ? 2.370 7.827 -6.587 1.00 74.81 85 ASP A CA 1
ATOM 663 C C . ASP A 1 85 ? 2.940 8.547 -5.357 1.00 74.81 85 ASP A C 1
ATOM 665 O O . ASP A 1 85 ? 4.016 9.143 -5.417 1.00 74.81 85 ASP A O 1
ATOM 669 N N . ARG A 1 86 ? 2.215 8.526 -4.234 1.00 82.25 86 ARG A N 1
ATOM 670 C CA . ARG A 1 86 ? 2.571 9.261 -3.012 1.00 82.25 86 ARG A CA 1
ATOM 671 C C . ARG A 1 86 ? 2.809 8.372 -1.805 1.00 82.25 86 ARG A C 1
ATOM 673 O O . ARG A 1 86 ? 3.318 8.871 -0.807 1.00 82.25 86 ARG A O 1
ATOM 680 N N . TRP A 1 87 ? 2.496 7.082 -1.892 1.00 88.25 87 TRP A N 1
ATOM 681 C CA . TRP A 1 87 ? 2.661 6.183 -0.764 1.00 88.25 87 TRP A CA 1
ATOM 682 C C . TRP A 1 87 ? 4.125 6.144 -0.298 1.00 88.25 87 TRP A C 1
ATOM 684 O O . TRP A 1 87 ? 5.033 5.981 -1.128 1.00 88.25 87 TRP A O 1
ATOM 694 N N . PRO A 1 88 ? 4.393 6.285 1.010 1.00 88.19 88 PRO A N 1
ATOM 695 C CA . PRO A 1 88 ? 5.753 6.281 1.515 1.00 88.19 88 PRO A CA 1
ATOM 696 C C . PRO A 1 88 ? 6.386 4.902 1.330 1.00 88.19 88 PRO A C 1
ATOM 698 O O . PRO A 1 88 ? 6.034 3.930 1.998 1.00 88.19 88 PRO A O 1
ATOM 701 N N . ARG A 1 89 ? 7.395 4.817 0.459 1.00 89.00 89 ARG A N 1
ATOM 702 C CA . ARG A 1 89 ? 8.148 3.569 0.252 1.00 89.00 89 ARG A CA 1
ATOM 703 C C . ARG A 1 89 ? 8.802 3.044 1.521 1.00 89.00 89 ARG A C 1
ATOM 705 O O . ARG A 1 89 ? 9.010 1.841 1.631 1.00 89.00 89 ARG A O 1
ATOM 712 N N . VAL A 1 90 ? 9.105 3.925 2.475 1.00 89.75 90 VAL A N 1
ATOM 713 C CA . VAL A 1 90 ? 9.669 3.536 3.770 1.00 89.75 90 VAL A CA 1
ATOM 714 C C . VAL A 1 90 ? 8.762 2.553 4.515 1.00 89.75 90 VAL A C 1
ATOM 716 O O . VAL A 1 90 ? 9.277 1.643 5.151 1.00 89.75 90 VAL A O 1
ATOM 719 N N . LEU A 1 91 ? 7.434 2.655 4.367 1.00 91.38 91 LEU A N 1
ATOM 720 C CA . LEU A 1 91 ? 6.495 1.712 4.984 1.00 91.38 91 LEU A CA 1
ATOM 721 C C . LEU A 1 91 ? 6.625 0.322 4.367 1.00 91.38 91 LEU A C 1
ATOM 723 O O . LEU A 1 91 ? 6.707 -0.673 5.080 1.00 91.38 91 LEU A O 1
ATOM 727 N N . ILE A 1 92 ? 6.703 0.261 3.037 1.00 92.44 92 ILE A N 1
ATOM 728 C CA . ILE A 1 92 ? 6.898 -0.993 2.303 1.00 92.44 92 ILE A CA 1
ATOM 729 C C . ILE A 1 92 ? 8.261 -1.604 2.656 1.00 92.44 92 ILE A C 1
ATOM 731 O O . ILE A 1 92 ? 8.359 -2.809 2.884 1.00 92.44 92 ILE A O 1
ATOM 735 N N . TYR A 1 93 ? 9.304 -0.773 2.739 1.00 93.44 93 TYR A N 1
ATOM 736 C CA . TYR A 1 93 ? 10.649 -1.197 3.118 1.00 93.44 93 TYR A CA 1
ATOM 737 C C . TYR A 1 93 ? 10.669 -1.781 4.530 1.00 93.44 93 TYR A C 1
ATOM 739 O O . TYR A 1 93 ? 11.131 -2.902 4.710 1.00 93.44 93 TYR A O 1
ATOM 747 N N . GLN A 1 94 ? 10.136 -1.058 5.519 1.00 94.19 94 GLN A N 1
ATOM 748 C CA . GLN A 1 94 ? 10.086 -1.519 6.907 1.00 94.19 94 GLN A CA 1
ATOM 749 C C . GLN A 1 94 ? 9.273 -2.806 7.035 1.00 94.19 94 GLN A C 1
ATOM 751 O O . GLN A 1 94 ? 9.712 -3.735 7.702 1.00 94.19 94 GLN A O 1
ATOM 756 N N . MET A 1 95 ? 8.138 -2.898 6.341 1.00 94.00 95 MET A N 1
ATOM 757 C CA . MET A 1 95 ? 7.320 -4.107 6.311 1.00 94.00 95 MET A CA 1
ATOM 758 C C . MET A 1 95 ? 8.107 -5.324 5.810 1.00 94.00 95 MET A C 1
ATOM 760 O O . MET A 1 95 ? 8.119 -6.355 6.477 1.00 94.00 95 MET A O 1
ATOM 764 N N . ILE A 1 96 ? 8.786 -5.224 4.663 1.00 94.31 96 ILE A N 1
ATOM 765 C CA . ILE A 1 96 ? 9.593 -6.341 4.148 1.00 94.31 96 ILE A CA 1
ATOM 766 C C . ILE A 1 96 ? 10.798 -6.619 5.046 1.00 94.31 96 ILE A C 1
ATOM 768 O O . ILE A 1 96 ? 11.119 -7.781 5.267 1.00 94.31 96 ILE A O 1
ATOM 772 N N . ALA A 1 97 ? 11.440 -5.582 5.586 1.00 95.75 97 ALA A N 1
ATOM 773 C CA . ALA A 1 97 ? 12.600 -5.741 6.456 1.00 95.75 97 ALA A CA 1
AT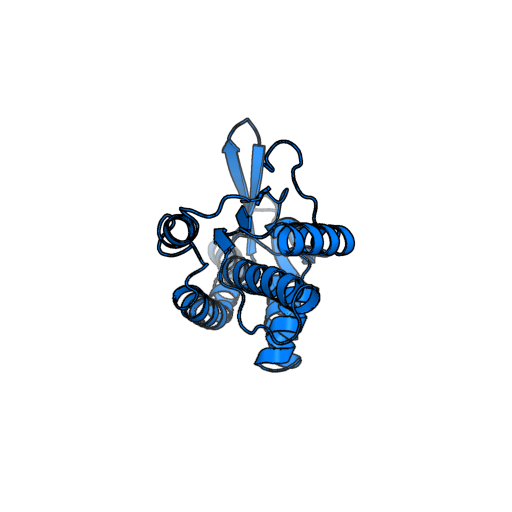OM 774 C C . ALA A 1 97 ? 12.255 -6.495 7.745 1.00 95.75 97 ALA A C 1
ATOM 776 O O . ALA A 1 97 ? 13.060 -7.292 8.212 1.00 95.75 97 ALA A O 1
ATOM 777 N N . LEU A 1 98 ? 11.058 -6.263 8.294 1.00 93.94 98 LEU A N 1
ATOM 778 C CA . LEU A 1 98 ? 10.557 -6.961 9.477 1.00 93.94 98 LEU A CA 1
ATOM 779 C C . LEU A 1 98 ? 10.107 -8.396 9.177 1.00 93.94 98 LEU A C 1
ATOM 781 O O . LEU A 1 98 ? 10.232 -9.260 10.038 1.00 93.94 98 LEU A O 1
ATOM 785 N N . LEU A 1 99 ? 9.553 -8.649 7.988 1.00 92.81 99 LEU A N 1
ATOM 786 C CA . LEU A 1 99 ? 9.051 -9.975 7.608 1.00 92.81 99 LEU A CA 1
ATOM 787 C C . LEU A 1 99 ? 10.144 -10.916 7.088 1.00 92.81 99 LEU A C 1
ATOM 789 O O . LEU A 1 99 ? 10.003 -12.130 7.211 1.00 92.81 99 LEU A O 1
ATOM 793 N N . PHE A 1 100 ? 11.191 -10.362 6.481 1.00 93.19 100 PHE A N 1
ATOM 794 C CA . PHE A 1 100 ? 12.285 -11.109 5.872 1.00 93.19 100 PHE A CA 1
ATOM 795 C C . PHE A 1 100 ? 13.621 -10.605 6.416 1.00 93.19 100 PHE A C 1
ATOM 797 O O . PHE A 1 100 ? 14.129 -11.144 7.394 1.00 93.19 100 PHE A O 1
ATOM 804 N N . ASP A 1 101 ? 14.176 -9.566 5.792 1.00 94.19 101 ASP A N 1
ATOM 805 C CA . ASP A 1 101 ? 15.448 -8.958 6.157 1.00 94.19 101 ASP A CA 1
ATOM 806 C C . ASP A 1 101 ? 15.670 -7.645 5.379 1.00 94.19 101 ASP A C 1
ATOM 808 O O . ASP A 1 101 ? 14.980 -7.328 4.399 1.00 94.19 101 ASP A O 1
ATOM 812 N N . VAL A 1 102 ? 16.666 -6.868 5.808 1.00 94.94 102 VAL A N 1
ATOM 813 C CA . VAL A 1 102 ? 17.012 -5.567 5.213 1.00 94.94 102 VAL A CA 1
ATOM 814 C C . VAL A 1 102 ? 17.535 -5.661 3.773 1.00 94.94 102 VAL A C 1
ATOM 816 O O . VAL A 1 102 ? 17.329 -4.730 2.991 1.00 94.94 102 VAL A O 1
ATOM 819 N N . TYR A 1 103 ? 18.176 -6.766 3.381 1.00 94.50 103 TYR A N 1
ATOM 820 C CA . TYR A 1 103 ? 18.689 -6.959 2.023 1.00 94.50 103 TYR A CA 1
ATOM 821 C C . TYR A 1 103 ? 17.545 -7.237 1.049 1.00 94.50 103 TYR A C 1
ATOM 823 O O . TYR A 1 103 ? 17.469 -6.604 -0.008 1.00 94.50 103 TYR A O 1
ATOM 831 N N . THR A 1 104 ? 16.606 -8.101 1.435 1.00 92.44 104 THR A N 1
ATOM 832 C CA . THR A 1 104 ? 15.372 -8.365 0.689 1.00 92.44 104 THR A CA 1
ATOM 833 C C . THR A 1 104 ? 14.553 -7.083 0.543 1.00 92.44 104 THR A C 1
ATOM 835 O O . THR A 1 104 ? 14.118 -6.748 -0.563 1.00 92.44 104 THR A O 1
ATOM 838 N N . ALA A 1 105 ? 14.416 -6.302 1.619 1.00 92.94 105 ALA A N 1
ATOM 839 C CA . ALA A 1 105 ? 13.729 -5.011 1.584 1.00 92.94 105 ALA A CA 1
ATOM 840 C C . ALA A 1 105 ? 14.382 -4.034 0.606 1.00 92.94 105 ALA A C 1
ATOM 842 O O . ALA A 1 105 ? 13.694 -3.412 -0.207 1.00 92.94 105 ALA A O 1
ATOM 843 N N . SER A 1 106 ? 15.711 -3.929 0.635 1.00 92.62 106 SER A N 1
ATOM 844 C CA . SER A 1 106 ? 16.446 -3.052 -0.275 1.00 92.62 106 SER A CA 1
ATOM 845 C C . SER A 1 106 ? 16.316 -3.500 -1.734 1.00 92.62 106 SER A C 1
ATOM 847 O O . SER A 1 106 ? 16.034 -2.679 -2.607 1.00 92.62 106 SER A O 1
ATOM 849 N N . SER A 1 107 ? 16.418 -4.803 -2.006 1.00 91.06 107 SER A N 1
ATOM 850 C CA . SER A 1 107 ? 16.284 -5.365 -3.356 1.00 91.06 107 SER A CA 1
ATOM 851 C C . SER A 1 107 ? 14.894 -5.115 -3.961 1.00 91.06 107 SER A C 1
ATOM 853 O O . SER A 1 107 ? 14.756 -4.633 -5.095 1.00 91.06 107 SER A O 1
ATOM 855 N N . VAL A 1 108 ? 13.835 -5.370 -3.188 1.00 90.75 108 VAL A N 1
ATOM 856 C CA . VAL A 1 108 ? 12.453 -5.161 -3.637 1.00 90.75 108 VAL A CA 1
ATOM 857 C C . VAL A 1 108 ? 12.140 -3.669 -3.746 1.00 90.75 108 VAL A C 1
ATOM 859 O O . VAL A 1 108 ? 11.655 -3.205 -4.778 1.00 90.75 108 VAL A O 1
ATOM 862 N N . VAL A 1 109 ? 12.419 -2.885 -2.707 1.00 90.50 109 VAL A N 1
ATOM 863 C CA . VAL A 1 109 ? 11.933 -1.503 -2.630 1.00 90.50 109 VAL A CA 1
ATOM 864 C C . VAL A 1 109 ? 12.891 -0.520 -3.280 1.00 90.50 109 VAL A C 1
ATOM 866 O O . VAL A 1 109 ? 12.454 0.257 -4.121 1.00 90.50 109 VAL A O 1
ATOM 869 N N . ASN A 1 110 ? 14.179 -0.537 -2.943 1.00 88.75 110 ASN A N 1
ATOM 870 C CA . ASN A 1 110 ? 15.124 0.465 -3.441 1.00 88.75 110 ASN A CA 1
ATOM 871 C C . ASN A 1 110 ? 15.565 0.150 -4.873 1.00 88.75 110 ASN A C 1
ATOM 873 O O . ASN A 1 110 ? 15.482 1.013 -5.748 1.00 88.75 110 ASN A O 1
ATOM 877 N N . SER A 1 111 ? 15.983 -1.091 -5.132 1.00 85.69 111 SER A N 1
ATOM 878 C CA . SER A 1 111 ? 16.499 -1.491 -6.445 1.00 85.69 111 SER A CA 1
ATOM 879 C C . SER A 1 111 ? 15.382 -1.703 -7.468 1.00 85.69 111 SER A C 1
ATOM 881 O O . SER A 1 111 ? 15.502 -1.281 -8.623 1.00 85.69 111 SER A O 1
ATOM 883 N N . SER A 1 112 ? 14.274 -2.332 -7.062 1.00 85.94 112 SER A N 1
ATOM 884 C CA . SER A 1 112 ? 13.209 -2.677 -8.005 1.00 85.94 112 SER A CA 1
ATOM 885 C C . SER A 1 112 ? 12.129 -1.598 -8.101 1.00 85.94 112 SER A C 1
ATOM 887 O O . SER A 1 112 ? 11.903 -1.069 -9.189 1.00 85.94 112 SER A O 1
ATOM 889 N N . LEU A 1 113 ? 11.475 -1.213 -7.008 1.00 85.94 113 LEU A N 1
ATOM 890 C CA . LEU A 1 113 ? 10.377 -0.235 -7.069 1.00 85.94 113 LEU A CA 1
ATOM 891 C C . LEU A 1 113 ? 10.866 1.226 -7.113 1.00 85.94 113 LEU A C 1
ATOM 893 O O . LEU A 1 113 ? 10.233 2.066 -7.746 1.00 85.94 113 LEU A O 1
ATOM 897 N N . GLY A 1 114 ? 11.997 1.533 -6.479 1.00 84.56 114 GLY A N 1
ATOM 898 C CA . GLY A 1 114 ? 12.492 2.895 -6.264 1.00 84.56 114 GLY A CA 1
ATOM 899 C C . GLY A 1 114 ? 13.262 3.502 -7.435 1.00 84.56 114 GLY A C 1
ATOM 900 O O . GLY A 1 114 ? 13.403 4.720 -7.507 1.00 84.56 114 GLY A O 1
ATOM 901 N N . LEU A 1 115 ? 13.731 2.686 -8.378 1.00 83.38 115 LEU A N 1
ATOM 902 C CA . LEU A 1 115 ? 14.491 3.150 -9.536 1.00 83.38 115 LEU A CA 1
ATOM 903 C C . LEU A 1 115 ? 13.974 2.495 -10.807 1.00 83.38 115 LEU A C 1
ATOM 905 O O . LEU A 1 115 ? 13.898 1.275 -10.896 1.00 83.38 115 LEU A O 1
ATOM 909 N N . SER A 1 116 ? 13.655 3.289 -11.824 1.00 82.88 116 SER A N 1
ATOM 910 C CA . SER A 1 116 ? 13.329 2.779 -13.155 1.00 82.88 116 SER A CA 1
ATOM 911 C C . SER A 1 116 ? 14.310 3.309 -14.189 1.00 82.88 116 SER A C 1
ATOM 913 O O . SER A 1 116 ? 14.618 4.494 -14.220 1.00 82.88 116 SER A O 1
ATOM 915 N N . HIS A 1 117 ? 14.796 2.419 -15.046 1.00 82.19 117 HIS A 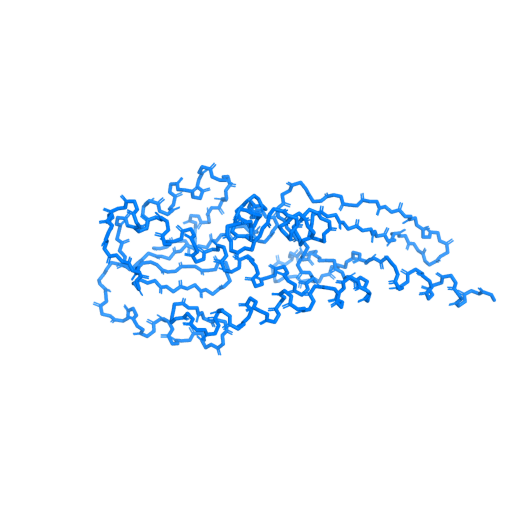N 1
ATOM 916 C CA . HIS A 1 117 ? 15.615 2.773 -16.199 1.00 82.19 117 HIS A CA 1
ATOM 917 C C . HIS A 1 117 ? 14.696 2.823 -17.403 1.00 82.19 117 HIS A C 1
ATOM 919 O O . HIS A 1 117 ? 14.071 1.809 -17.705 1.00 82.19 117 HIS A O 1
ATOM 925 N N . VAL A 1 118 ? 14.561 3.984 -18.036 1.00 80.56 118 VAL A N 1
ATOM 926 C CA . VAL A 1 118 ? 13.639 4.163 -19.157 1.00 80.56 118 VAL A CA 1
ATOM 927 C C . VAL A 1 118 ? 14.346 4.667 -20.399 1.00 80.56 118 VAL A C 1
ATOM 929 O O . VAL A 1 118 ? 15.313 5.422 -20.311 1.00 80.56 118 VAL A O 1
ATOM 932 N N . LEU A 1 119 ? 13.820 4.269 -21.552 1.00 75.69 119 LEU A N 1
ATOM 933 C CA . LEU A 1 119 ? 14.141 4.896 -22.827 1.00 75.69 119 LEU A CA 1
ATOM 934 C C . LEU A 1 119 ? 13.007 5.855 -23.192 1.00 75.69 119 LEU A C 1
ATOM 936 O O . LEU A 1 119 ? 11.838 5.464 -23.182 1.00 75.69 119 LEU A O 1
ATOM 940 N N . THR A 1 120 ? 13.340 7.110 -23.482 1.00 70.25 120 THR A N 1
ATOM 941 C CA . THR A 1 120 ? 12.380 8.133 -23.923 1.00 70.25 120 THR A CA 1
ATOM 942 C C . THR A 1 120 ? 12.819 8.739 -25.253 1.00 70.25 120 THR A C 1
ATOM 944 O O . THR A 1 120 ? 14.008 8.842 -25.536 1.00 70.25 120 THR A O 1
ATOM 947 N N . GLY A 1 121 ? 11.856 9.148 -26.079 1.00 64.50 121 GLY A N 1
ATOM 948 C CA . GLY A 1 121 ? 12.105 9.774 -27.381 1.00 64.50 121 GLY A CA 1
ATOM 949 C C . GLY A 1 121 ? 11.609 8.941 -28.574 1.00 64.50 121 GLY A C 1
ATOM 950 O O . GLY A 1 121 ? 11.204 7.792 -28.396 1.00 64.50 121 GLY A O 1
ATOM 951 N N . PRO A 1 122 ? 11.588 9.527 -29.787 1.00 65.00 122 PRO A N 1
ATOM 952 C CA . PRO A 1 122 ? 11.269 8.812 -31.023 1.00 65.00 122 PRO A CA 1
ATOM 953 C C . PRO A 1 122 ? 12.178 7.590 -31.261 1.00 65.00 122 PRO A C 1
ATOM 955 O O . PRO A 1 122 ? 13.320 7.603 -30.797 1.00 65.00 122 PRO A O 1
ATOM 958 N N . PRO A 1 123 ? 11.744 6.583 -32.050 1.00 60.00 123 PRO A N 1
ATOM 959 C CA . PRO A 1 123 ? 12.492 5.339 -32.295 1.00 60.00 123 PRO A CA 1
ATOM 960 C C . PRO A 1 123 ? 13.952 5.521 -32.744 1.00 60.00 123 PRO A C 1
ATOM 962 O O . PRO A 1 123 ? 14.788 4.670 -32.464 1.00 60.00 123 PRO A O 1
ATOM 965 N N . LEU A 1 124 ? 14.265 6.643 -33.402 1.00 56.34 124 LEU A N 1
ATOM 966 C CA . LEU A 1 124 ? 15.593 6.964 -33.941 1.00 56.34 124 LEU A CA 1
ATOM 967 C C . LEU A 1 124 ? 16.459 7.842 -33.015 1.00 56.34 124 LEU A C 1
ATOM 969 O O . LEU A 1 124 ? 17.621 8.089 -33.313 1.00 56.34 124 LEU A O 1
ATOM 973 N N . VAL A 1 125 ? 15.910 8.331 -31.899 1.00 65.00 125 VAL A N 1
ATOM 974 C CA . VAL A 1 125 ? 16.582 9.234 -30.941 1.00 65.00 125 VAL A CA 1
ATOM 975 C C . VAL A 1 125 ? 16.227 8.857 -29.498 1.00 65.00 125 VAL A C 1
ATOM 977 O O . VAL A 1 125 ? 15.967 9.716 -28.652 1.00 65.00 125 VAL A O 1
ATOM 980 N N . LEU A 1 126 ? 16.190 7.552 -29.217 1.00 68.12 126 LEU A N 1
ATOM 981 C CA . LEU A 1 126 ? 15.955 7.041 -27.870 1.00 68.12 126 LEU A CA 1
ATOM 982 C C . LEU A 1 126 ? 17.073 7.506 -26.933 1.00 68.12 126 LEU A C 1
ATOM 984 O O . LEU A 1 126 ? 18.255 7.249 -27.159 1.00 68.12 126 LEU A O 1
ATOM 988 N N . ARG A 1 127 ? 16.687 8.179 -25.853 1.00 73.81 127 ARG A N 1
ATOM 989 C CA . ARG A 1 127 ? 17.574 8.609 -24.778 1.00 73.81 127 ARG A CA 1
ATOM 990 C C . ARG A 1 127 ? 17.337 7.760 -23.548 1.00 73.81 127 ARG A C 1
ATOM 992 O O . ARG A 1 127 ? 16.202 7.497 -23.157 1.00 73.81 127 ARG A O 1
ATOM 999 N N . TYR A 1 128 ? 18.431 7.355 -22.922 1.00 79.06 128 TYR A N 1
ATOM 1000 C CA . TYR A 1 128 ? 18.397 6.640 -21.661 1.00 79.06 128 TYR A CA 1
ATOM 1001 C C . TYR A 1 128 ? 18.247 7.614 -20.494 1.00 79.06 128 TYR A C 1
ATOM 1003 O O . TYR A 1 128 ? 19.043 8.538 -20.334 1.00 79.06 128 TYR A O 1
ATOM 1011 N N . HIS A 1 129 ? 17.256 7.364 -19.644 1.00 78.50 129 HIS A N 1
ATOM 1012 C CA . HIS A 1 129 ? 17.020 8.122 -18.426 1.00 78.50 129 HIS A CA 1
ATOM 1013 C C . HIS A 1 129 ? 16.911 7.195 -17.219 1.00 78.50 129 HIS A C 1
ATOM 1015 O O . HIS A 1 129 ? 16.241 6.160 -17.237 1.00 78.50 129 HIS A O 1
ATOM 1021 N N . ARG A 1 130 ? 17.545 7.609 -16.121 1.00 80.50 130 ARG A N 1
ATOM 1022 C CA . ARG A 1 130 ? 17.280 7.056 -14.793 1.00 80.50 130 ARG A CA 1
ATOM 1023 C C . ARG A 1 130 ? 16.166 7.877 -14.159 1.00 80.50 130 ARG A C 1
ATOM 1025 O O . ARG A 1 130 ? 16.333 9.074 -13.956 1.00 80.50 130 ARG A O 1
ATOM 1032 N N . LEU A 1 131 ? 15.048 7.230 -13.859 1.00 82.88 131 LEU A N 1
ATOM 1033 C CA . LEU A 1 131 ? 13.913 7.809 -13.151 1.00 82.88 131 LEU A CA 1
ATOM 1034 C C . LEU A 1 131 ? 13.893 7.266 -11.720 1.00 82.88 131 LEU A C 1
ATOM 1036 O O . LEU A 1 131 ? 13.324 6.192 -11.480 1.00 82.88 131 LEU A O 1
ATOM 1040 N N . PRO A 1 132 ? 14.549 7.954 -10.769 1.00 83.75 132 PRO A N 1
ATOM 1041 C CA . PRO A 1 132 ? 14.367 7.658 -9.363 1.00 83.75 132 PRO A CA 1
ATOM 1042 C C . PRO A 1 132 ? 12.963 8.098 -8.954 1.00 83.75 132 PRO A C 1
ATOM 1044 O O . PRO A 1 132 ? 12.536 9.223 -9.208 1.00 83.75 132 PRO A O 1
ATOM 1047 N N . PHE A 1 133 ? 12.245 7.207 -8.291 1.00 80.62 133 PHE A N 1
ATOM 1048 C CA . PHE A 1 133 ? 11.047 7.586 -7.571 1.00 80.62 133 PHE A CA 1
ATOM 1049 C C . PHE A 1 133 ? 11.524 8.128 -6.232 1.00 80.62 133 PHE A C 1
ATOM 1051 O O . PHE A 1 133 ? 12.176 7.407 -5.491 1.00 80.62 133 PHE A O 1
ATOM 1058 N N . SER A 1 134 ? 11.226 9.374 -5.876 1.00 73.75 134 SER A N 1
ATOM 1059 C CA . SER A 1 134 ? 11.523 9.890 -4.523 1.00 73.75 134 SER A CA 1
ATOM 1060 C C . SER A 1 134 ? 10.403 9.549 -3.539 1.00 73.75 134 SER A C 1
ATOM 1062 O O . SER A 1 134 ? 10.668 9.224 -2.389 1.00 73.75 134 SER A O 1
ATOM 1064 N N . VAL A 1 135 ? 9.165 9.497 -4.035 1.00 73.06 135 VAL A N 1
ATOM 1065 C CA . VAL A 1 135 ? 7.953 9.061 -3.327 1.00 73.06 135 VAL A CA 1
ATOM 1066 C C . VAL A 1 135 ? 7.145 8.126 -4.227 1.00 73.06 135 VAL A C 1
ATOM 1068 O O . VAL A 1 135 ? 7.334 8.148 -5.446 1.00 73.06 135 VAL A O 1
ATOM 1071 N N . GLY A 1 136 ? 6.306 7.274 -3.633 1.00 82.12 136 GLY A N 1
ATOM 1072 C CA . GLY A 1 136 ? 5.502 6.308 -4.376 1.00 82.12 136 GLY A CA 1
ATOM 1073 C C . GLY A 1 136 ? 6.318 5.269 -5.137 1.00 82.12 136 GLY A C 1
ATOM 1074 O O . GLY A 1 136 ? 7.495 5.017 -4.846 1.00 82.12 136 GLY A O 1
ATOM 1075 N N . GLN A 1 137 ? 5.659 4.649 -6.110 1.00 83.50 137 GLN A N 1
ATOM 1076 C CA . GLN A 1 137 ? 6.178 3.510 -6.860 1.00 83.50 137 GLN A CA 1
ATOM 1077 C C . GLN A 1 137 ? 5.516 3.387 -8.244 1.00 83.50 137 GLN A C 1
ATOM 1079 O O . GLN A 1 137 ? 4.384 3.829 -8.438 1.00 83.50 137 GLN A O 1
ATOM 1084 N N . PRO A 1 138 ? 6.191 2.760 -9.223 1.00 85.19 138 PRO A N 1
ATOM 1085 C CA . PRO A 1 138 ? 5.667 2.612 -10.575 1.00 85.19 138 PRO A CA 1
ATOM 1086 C C . PRO A 1 138 ? 4.441 1.693 -10.610 1.00 85.19 138 PRO A C 1
ATOM 1088 O O . PRO A 1 138 ? 4.521 0.523 -10.240 1.00 85.19 138 PRO A O 1
ATOM 1091 N N . LEU A 1 139 ? 3.313 2.196 -11.114 1.00 83.31 139 LEU A N 1
ATOM 1092 C CA . LEU A 1 139 ? 2.043 1.459 -11.193 1.00 83.31 139 LEU A CA 1
ATOM 1093 C C . LEU A 1 139 ? 2.102 0.163 -12.020 1.00 83.31 139 LEU A C 1
ATOM 1095 O O . LEU A 1 139 ? 1.400 -0.790 -11.704 1.00 83.31 139 LEU A O 1
ATOM 1099 N N . GLY A 1 140 ? 2.924 0.107 -13.070 1.00 85.75 140 GLY A N 1
ATOM 1100 C CA . GLY A 1 140 ? 2.932 -1.029 -13.999 1.00 85.75 140 GLY A CA 1
ATOM 1101 C C . GLY A 1 140 ? 3.848 -2.191 -13.607 1.00 85.75 140 GLY A C 1
ATOM 1102 O O . GLY A 1 140 ? 4.060 -3.084 -14.422 1.00 85.75 140 GLY A O 1
ATOM 1103 N N . TYR A 1 141 ? 4.429 -2.197 -12.403 1.00 90.25 141 TYR A N 1
ATOM 1104 C CA . TYR A 1 141 ? 5.274 -3.301 -11.923 1.00 90.25 141 TYR A CA 1
ATOM 1105 C C . TYR A 1 141 ? 4.464 -4.293 -11.087 1.00 90.25 141 TYR A C 1
ATOM 1107 O O . TYR A 1 141 ? 3.704 -3.872 -10.218 1.00 90.25 141 TYR A O 1
ATOM 1115 N N . TYR A 1 142 ? 4.683 -5.602 -11.277 1.00 89.31 142 TYR A N 1
ATOM 1116 C CA . TYR A 1 142 ? 3.902 -6.650 -10.602 1.00 89.31 142 TYR A CA 1
ATOM 1117 C C . TYR A 1 142 ? 3.808 -6.467 -9.082 1.00 89.31 142 TYR A C 1
ATOM 1119 O O . TYR A 1 142 ? 2.714 -6.496 -8.525 1.00 89.31 142 TYR A O 1
ATOM 1127 N N . ALA A 1 143 ? 4.931 -6.254 -8.395 1.00 90.56 143 ALA A N 1
ATOM 1128 C CA . ALA A 1 143 ? 4.938 -6.142 -6.936 1.00 90.56 143 ALA A CA 1
ATOM 1129 C C . ALA A 1 143 ? 4.438 -4.786 -6.414 1.00 90.56 143 ALA A C 1
ATOM 1131 O O . ALA A 1 143 ? 4.186 -4.667 -5.226 1.00 90.56 143 ALA A O 1
ATOM 1132 N N . SER A 1 144 ? 4.269 -3.772 -7.266 1.00 90.94 144 SER A N 1
ATOM 1133 C CA . SER A 1 144 ? 3.919 -2.414 -6.834 1.00 90.94 144 SER A CA 1
ATOM 1134 C C . SER A 1 144 ? 2.581 -2.393 -6.088 1.00 90.94 144 SER A C 1
ATOM 1136 O O . SER A 1 144 ? 2.528 -2.206 -4.871 1.00 90.94 144 SER A O 1
ATOM 1138 N N . TRP A 1 145 ? 1.490 -2.686 -6.792 1.00 91.94 145 TRP A N 1
ATOM 1139 C CA . TRP A 1 145 ? 0.147 -2.661 -6.221 1.00 91.94 145 TRP A CA 1
ATOM 1140 C C . TRP A 1 145 ? -0.038 -3.559 -4.972 1.00 91.94 145 TRP A C 1
ATOM 1142 O O . TRP A 1 145 ? -0.502 -3.040 -3.954 1.00 91.94 145 TRP A O 1
ATOM 1152 N N . PRO A 1 146 ? 0.361 -4.851 -4.960 1.00 93.56 146 PRO A N 1
ATOM 1153 C CA . PRO A 1 146 ? 0.092 -5.711 -3.806 1.00 93.56 146 PRO A CA 1
ATOM 1154 C C . PRO A 1 146 ? 0.921 -5.328 -2.574 1.00 93.56 146 PRO A C 1
ATOM 1156 O O . PRO A 1 146 ? 0.437 -5.446 -1.451 1.00 93.56 146 PRO A O 1
ATOM 1159 N N . MET A 1 147 ? 2.143 -4.819 -2.764 1.00 93.38 147 MET A N 1
ATOM 1160 C CA . MET A 1 147 ? 2.967 -4.320 -1.661 1.00 93.38 147 MET A CA 1
ATOM 1161 C C . MET A 1 147 ? 2.381 -3.050 -1.042 1.00 93.38 147 MET A C 1
ATOM 1163 O O . MET A 1 147 ? 2.399 -2.899 0.179 1.00 93.38 147 MET A O 1
ATOM 1167 N N . PHE A 1 148 ? 1.820 -2.167 -1.873 1.00 93.31 148 PHE A N 1
ATOM 1168 C CA . PHE A 1 148 ? 1.064 -1.012 -1.398 1.00 93.31 148 PHE A CA 1
ATOM 1169 C C . PHE A 1 148 ? -0.149 -1.448 -0.580 1.00 93.31 148 PHE A C 1
ATOM 1171 O O . PHE A 1 148 ? -0.227 -1.070 0.587 1.00 93.31 148 PHE A O 1
ATOM 1178 N N . SER A 1 149 ? -1.018 -2.298 -1.138 1.00 93.69 149 SER A N 1
ATOM 1179 C CA . SER A 1 149 ? -2.224 -2.761 -0.442 1.00 93.69 149 SER A CA 1
ATOM 1180 C C . SER A 1 149 ? -1.875 -3.427 0.897 1.00 93.69 149 SER A C 1
ATOM 1182 O O . SER A 1 149 ? -2.406 -3.051 1.941 1.00 93.69 149 SER A O 1
ATOM 1184 N N . LEU A 1 150 ? -0.873 -4.315 0.933 1.00 94.12 150 LEU A N 1
ATOM 1185 C CA . LEU A 1 150 ? -0.453 -4.962 2.180 1.00 94.12 150 LEU A CA 1
ATOM 1186 C C . LEU A 1 150 ? 0.043 -3.955 3.231 1.00 94.12 150 LEU A C 1
ATOM 1188 O O . LEU A 1 150 ? -0.359 -4.024 4.393 1.00 94.12 150 LEU A O 1
ATOM 1192 N N . SER A 1 151 ? 0.874 -2.988 2.829 1.00 94.06 151 SER A N 1
ATOM 1193 C CA . SER A 1 151 ? 1.333 -1.942 3.751 1.00 94.06 151 SER A CA 1
ATOM 1194 C C . SER A 1 151 ? 0.194 -1.023 4.208 1.00 94.06 151 SER A C 1
ATOM 1196 O O . SER A 1 151 ? 0.210 -0.546 5.340 1.00 94.06 151 SER A O 1
ATOM 1198 N N . HIS A 1 152 ? -0.830 -0.829 3.377 1.00 93.94 152 HIS A N 1
ATOM 1199 C CA . HIS A 1 152 ? -2.030 -0.079 3.721 1.00 93.94 152 HIS A CA 1
ATOM 1200 C C . HIS A 1 152 ? -2.830 -0.791 4.831 1.00 93.94 152 HIS A C 1
ATOM 1202 O O . HIS A 1 152 ? -3.164 -0.157 5.835 1.00 93.94 152 HIS A O 1
ATOM 1208 N N . HIS A 1 153 ? -3.014 -2.118 4.749 1.00 94.75 153 HIS A N 1
ATOM 1209 C CA . HIS A 1 153 ? -3.585 -2.907 5.854 1.00 94.75 153 HIS A CA 1
ATOM 1210 C C . HIS A 1 153 ? -2.778 -2.760 7.153 1.00 94.75 153 HIS A C 1
ATOM 1212 O O . HIS A 1 153 ? -3.366 -2.626 8.227 1.00 94.75 153 HIS A O 1
ATOM 1218 N N . MET A 1 154 ? -1.442 -2.751 7.072 1.00 93.75 154 MET A N 1
ATOM 1219 C CA . MET A 1 154 ? -0.592 -2.588 8.257 1.00 93.75 154 MET A CA 1
ATOM 1220 C C . MET A 1 154 ? -0.760 -1.227 8.932 1.00 93.75 154 MET A C 1
ATOM 1222 O O . MET A 1 154 ? -0.742 -1.165 10.158 1.00 93.75 154 MET A O 1
ATOM 1226 N N . VAL A 1 155 ? -0.958 -0.147 8.169 1.00 94.19 155 VAL A N 1
ATOM 1227 C CA . VAL A 1 155 ? -1.213 1.183 8.747 1.00 94.19 155 VAL A CA 1
ATOM 1228 C C . VAL A 1 155 ? -2.532 1.198 9.525 1.00 94.19 155 VAL A C 1
ATOM 1230 O O . VAL A 1 155 ? -2.576 1.757 10.620 1.00 94.19 155 VAL A O 1
ATOM 1233 N N . VAL A 1 156 ? -3.581 0.535 9.021 1.00 95.56 156 VAL A N 1
ATOM 1234 C CA . VAL A 1 156 ? -4.851 0.391 9.757 1.00 95.56 156 VAL A CA 1
ATOM 1235 C C . VAL A 1 156 ? -4.660 -0.419 11.040 1.00 95.56 156 VAL A C 1
ATOM 1237 O O . VAL A 1 156 ? -5.135 -0.011 12.099 1.00 95.56 156 VAL A O 1
ATOM 1240 N N . TRP A 1 157 ? -3.926 -1.535 10.989 1.00 95.06 157 TRP A N 1
ATOM 1241 C CA . TRP A 1 157 ? -3.639 -2.323 12.194 1.00 95.06 157 TRP A CA 1
ATOM 1242 C C . TRP A 1 157 ? -2.792 -1.563 13.210 1.00 95.06 157 TRP A C 1
ATOM 1244 O O . TRP A 1 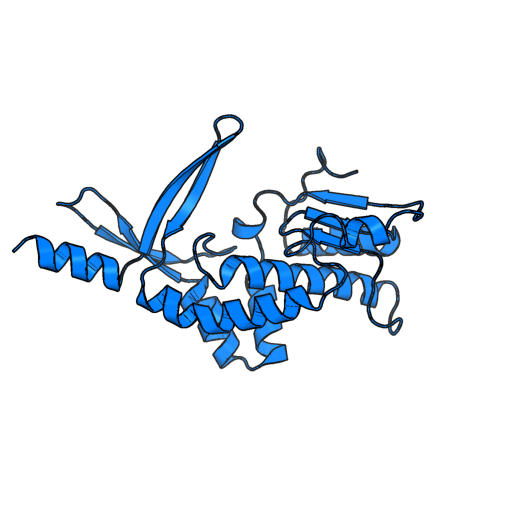157 ? -3.070 -1.640 14.401 1.00 95.06 157 TRP A O 1
ATOM 1254 N N . LEU A 1 158 ? -1.809 -0.783 12.757 1.00 94.19 158 LEU A N 1
ATOM 1255 C CA . LEU A 1 158 ? -1.006 0.072 13.627 1.00 94.19 158 LEU A CA 1
ATOM 1256 C C . LEU A 1 158 ? -1.861 1.151 14.305 1.00 94.19 158 LEU A C 1
ATOM 1258 O O . LEU A 1 158 ? -1.651 1.445 15.482 1.00 94.19 158 LEU A O 1
ATOM 1262 N N . ALA A 1 159 ? -2.813 1.744 13.580 1.00 95.50 159 ALA A N 1
ATOM 1263 C CA . ALA A 1 159 ? -3.757 2.694 14.157 1.00 95.50 159 ALA A CA 1
ATOM 1264 C C . ALA A 1 159 ? -4.630 2.021 15.227 1.00 95.50 159 ALA A C 1
ATOM 1266 O O . ALA A 1 159 ? -4.768 2.546 16.330 1.00 95.50 159 ALA A O 1
ATOM 1267 N N . ALA A 1 160 ? -5.148 0.824 14.946 1.00 96.31 160 ALA A N 1
ATOM 1268 C CA . ALA A 1 160 ? -5.958 0.081 15.904 1.00 96.31 160 ALA A CA 1
ATOM 1269 C C . ALA A 1 160 ? -5.177 -0.329 17.162 1.00 96.31 160 ALA A C 1
ATOM 1271 O O . ALA A 1 160 ? -5.672 -0.123 18.265 1.00 96.31 160 ALA A O 1
ATOM 1272 N N . GLU A 1 161 ? -3.943 -0.818 17.014 1.00 95.88 161 GLU A N 1
ATOM 1273 C CA . GLU A 1 161 ? -3.075 -1.191 18.140 1.00 95.88 161 GLU A CA 1
ATOM 1274 C C . GLU A 1 161 ? -2.746 0.012 19.036 1.00 95.88 161 GLU A C 1
ATOM 1276 O O . GLU A 1 161 ? -2.632 -0.120 20.248 1.00 95.88 161 GLU A O 1
ATOM 1281 N N . ARG A 1 162 ? -2.640 1.223 18.474 1.00 94.88 162 ARG A N 1
ATOM 1282 C CA . ARG A 1 162 ? -2.434 2.443 19.274 1.00 94.88 162 ARG A CA 1
ATOM 1283 C C . ARG A 1 162 ? -3.667 2.859 20.065 1.00 94.88 162 ARG A C 1
ATOM 1285 O O . ARG A 1 162 ? -3.530 3.395 21.161 1.00 94.88 162 ARG A O 1
ATOM 1292 N N . VAL A 1 163 ? -4.854 2.659 19.501 1.00 96.19 163 VAL A N 1
ATOM 1293 C CA . VAL A 1 163 ? -6.121 3.010 20.152 1.00 96.19 163 VAL A CA 1
ATOM 1294 C C . VAL A 1 163 ? -6.505 1.969 21.206 1.00 96.19 163 VAL A C 1
ATOM 1296 O O . VAL A 1 163 ? -7.005 2.337 22.273 1.00 96.19 163 VAL A O 1
ATOM 1299 N N . TYR A 1 164 ? -6.253 0.694 20.909 1.00 95.81 164 TYR A N 1
ATOM 1300 C CA . TYR A 1 164 ? -6.595 -0.462 21.733 1.00 95.81 164 TYR A CA 1
ATOM 1301 C C . TYR A 1 164 ? -5.400 -1.433 21.840 1.00 95.81 164 TYR A C 1
ATOM 1303 O O . TYR A 1 164 ? -5.412 -2.495 21.204 1.00 95.81 164 TYR A O 1
ATOM 1311 N N . PRO A 1 165 ? -4.371 -1.102 22.640 1.00 95.00 165 PRO A N 1
ATOM 1312 C CA . PRO A 1 165 ? -3.183 -1.943 22.780 1.00 95.00 165 PRO A CA 1
ATOM 1313 C C . PRO A 1 165 ? -3.522 -3.356 23.261 1.00 95.00 165 PRO A C 1
ATOM 1315 O O . PRO A 1 165 ? -4.309 -3.525 24.193 1.00 95.00 165 PRO A O 1
ATOM 1318 N N . GLY A 1 166 ? -2.934 -4.375 22.633 1.00 92.38 166 GLY A N 1
ATOM 1319 C CA . GLY A 1 166 ? -3.124 -5.780 23.006 1.00 92.38 166 GLY A CA 1
ATOM 1320 C C . GLY A 1 166 ? -4.506 -6.365 22.689 1.00 92.38 166 GLY A C 1
ATOM 1321 O O . GLY A 1 166 ? -4.787 -7.498 23.076 1.00 92.38 166 GLY A O 1
ATOM 1322 N N . SER A 1 167 ? -5.369 -5.641 21.965 1.00 89.75 167 SER A N 1
ATOM 1323 C CA . SER A 1 167 ? -6.711 -6.115 21.574 1.00 89.75 167 SER A CA 1
ATOM 1324 C C . SER A 1 167 ? -6.700 -7.165 20.453 1.00 89.75 167 SER A C 1
ATOM 1326 O O . SER A 1 167 ? -7.735 -7.743 20.109 1.00 89.75 167 SER A O 1
ATOM 1328 N N . GLY A 1 168 ? -5.521 -7.447 19.897 1.00 89.75 168 GLY A N 1
ATOM 1329 C CA . GLY A 1 168 ? -5.328 -8.396 18.814 1.00 89.75 168 GLY A CA 1
ATOM 1330 C C . GLY A 1 168 ? -5.635 -7.794 17.443 1.00 89.75 168 GLY A C 1
ATOM 1331 O O . GLY A 1 168 ? -5.596 -6.586 17.225 1.00 89.75 168 GLY A O 1
ATOM 1332 N N . LYS A 1 169 ? -5.903 -8.659 16.460 1.00 88.50 169 LYS A N 1
ATOM 1333 C CA . LYS A 1 169 ? -6.081 -8.224 15.070 1.00 88.50 169 LYS A CA 1
ATOM 1334 C C . LYS A 1 169 ? -7.404 -7.478 14.898 1.00 88.50 169 LYS A C 1
ATOM 1336 O O . LYS A 1 169 ? -8.471 -8.090 14.955 1.00 88.50 169 LYS A O 1
ATOM 1341 N N . PHE A 1 170 ? -7.323 -6.191 14.575 1.00 93.81 170 PHE A N 1
ATOM 1342 C CA . PHE A 1 170 ? -8.483 -5.382 14.212 1.00 93.81 170 PHE A CA 1
ATOM 1343 C C . PHE A 1 170 ? -9.135 -5.881 12.916 1.00 93.81 170 PHE A C 1
ATOM 1345 O O . PHE A 1 170 ? -8.459 -6.144 11.918 1.00 93.81 170 PHE A O 1
ATOM 1352 N N . LYS A 1 171 ? -10.463 -6.038 12.946 1.00 92.88 171 LYS A N 1
ATOM 1353 C CA . LYS A 1 171 ? -11.255 -6.673 11.877 1.00 92.88 171 LYS A CA 1
ATOM 1354 C C . LYS A 1 171 ? -12.361 -5.792 11.302 1.00 92.88 171 LYS A C 1
ATOM 1356 O O . LYS A 1 171 ? -12.894 -6.164 10.256 1.00 92.88 171 LYS A O 1
ATOM 1361 N N . ALA A 1 172 ? -12.700 -4.683 11.962 1.00 93.94 172 ALA A N 1
ATOM 1362 C CA . ALA A 1 172 ? -13.789 -3.778 11.589 1.00 93.94 172 ALA A CA 1
ATOM 1363 C C . ALA A 1 172 ? -13.320 -2.746 10.545 1.00 93.94 172 ALA A C 1
ATOM 1365 O O . ALA A 1 172 ? -13.379 -1.537 10.757 1.00 93.94 172 ALA A O 1
ATOM 1366 N N . TYR A 1 173 ? -12.782 -3.244 9.430 1.00 95.44 173 TYR A N 1
ATOM 1367 C CA . TYR A 1 173 ? -12.348 -2.433 8.297 1.00 95.44 173 TYR A CA 1
ATOM 1368 C C . TYR A 1 173 ? -12.399 -3.219 6.981 1.00 95.44 173 TYR A C 1
ATOM 1370 O O . TYR A 1 173 ? -12.379 -4.455 6.980 1.00 95.44 173 TYR A O 1
ATOM 1378 N N . ALA A 1 174 ? -12.413 -2.481 5.875 1.00 95.38 174 ALA A N 1
ATOM 1379 C CA . ALA A 1 174 ? -12.319 -2.972 4.510 1.00 95.38 174 ALA A CA 1
ATOM 1380 C C . ALA A 1 174 ? -11.341 -2.093 3.717 1.00 95.38 174 ALA A C 1
ATOM 1382 O O . ALA A 1 174 ? -11.349 -0.875 3.871 1.00 95.38 174 ALA A O 1
ATOM 1383 N N . ILE A 1 175 ? -10.502 -2.693 2.876 1.00 94.62 175 ILE A N 1
ATOM 1384 C CA . ILE A 1 175 ? -9.594 -1.996 1.956 1.00 94.62 175 ILE A CA 1
ATOM 1385 C C . ILE A 1 175 ? -9.781 -2.567 0.556 1.00 94.62 175 ILE A C 1
ATOM 1387 O O . ILE A 1 175 ? -9.827 -3.784 0.382 1.00 94.62 175 ILE A O 1
ATOM 1391 N N . LEU A 1 176 ? -9.823 -1.690 -0.444 1.00 91.69 176 LEU A N 1
ATOM 1392 C CA . LEU A 1 176 ? -9.722 -2.050 -1.852 1.00 91.69 176 LEU A CA 1
ATOM 1393 C C . LEU A 1 176 ? -8.714 -1.119 -2.524 1.00 91.69 176 LEU A C 1
ATOM 1395 O O . LEU A 1 176 ? -9.052 -0.044 -3.004 1.00 91.69 176 LEU A O 1
ATOM 1399 N N . GLY A 1 177 ? -7.448 -1.536 -2.550 1.00 87.38 177 GLY A N 1
ATOM 1400 C CA . GLY A 1 177 ? -6.383 -0.684 -3.067 1.00 87.38 177 GLY A CA 1
ATOM 1401 C C . GLY A 1 177 ? -6.221 0.575 -2.214 1.00 87.38 177 GLY A C 1
ATOM 1402 O O . GLY A 1 177 ? -5.717 0.499 -1.093 1.00 87.38 177 GLY A O 1
ATOM 1403 N N . ASP A 1 178 ? -6.560 1.729 -2.782 1.00 88.19 178 ASP A N 1
ATOM 1404 C CA . ASP A 1 178 ? -6.479 3.036 -2.135 1.00 88.19 178 ASP A CA 1
ATOM 1405 C C . ASP A 1 178 ? -7.738 3.458 -1.377 1.00 88.19 178 ASP A C 1
ATOM 1407 O O . ASP A 1 178 ? -7.640 4.323 -0.505 1.00 88.19 178 ASP A O 1
ATOM 1411 N N . ASP A 1 179 ? -8.868 2.806 -1.634 1.00 90.12 179 ASP A N 1
ATOM 1412 C CA . ASP A 1 179 ? -10.088 2.994 -0.859 1.00 90.12 179 ASP A CA 1
ATOM 1413 C C . ASP A 1 179 ? -10.000 2.232 0.466 1.00 90.12 179 ASP A C 1
ATOM 1415 O O . ASP A 1 179 ? -9.595 1.062 0.516 1.00 90.12 179 ASP A O 1
ATOM 1419 N N . VAL A 1 180 ? -10.412 2.885 1.553 1.00 93.56 180 VAL A N 1
ATOM 1420 C CA . VAL A 1 180 ? -10.500 2.265 2.878 1.00 93.56 180 VAL A CA 1
ATOM 1421 C C . VAL A 1 180 ? -11.768 2.684 3.600 1.00 93.56 180 VAL A C 1
ATOM 1423 O O . VAL A 1 180 ? -12.165 3.846 3.593 1.00 93.56 180 VAL A O 1
ATOM 1426 N N . VAL A 1 181 ? -12.371 1.713 4.274 1.00 94.25 181 VAL A N 1
ATOM 1427 C CA . VAL A 1 181 ? -13.524 1.888 5.147 1.00 94.25 181 VAL A CA 1
ATOM 1428 C C . VAL A 1 181 ? -13.162 1.361 6.530 1.00 94.25 181 VAL A C 1
ATOM 1430 O O . VAL A 1 181 ? -12.705 0.226 6.663 1.00 94.25 181 VAL A O 1
ATOM 1433 N N . ILE A 1 182 ? -13.359 2.168 7.570 1.00 95.38 182 ILE A N 1
ATOM 1434 C CA . ILE A 1 182 ? -13.061 1.826 8.966 1.00 95.38 182 ILE A CA 1
ATOM 1435 C C . ILE A 1 182 ? -14.328 2.026 9.794 1.00 95.38 182 ILE A C 1
ATOM 1437 O O . ILE A 1 182 ? -14.863 3.128 9.868 1.00 95.38 182 ILE A O 1
ATOM 1441 N N . ALA A 1 183 ? -14.796 0.963 10.443 1.00 94.31 183 ALA A N 1
ATOM 1442 C CA . ALA A 1 183 ? -16.022 0.961 11.240 1.00 94.31 183 ALA A CA 1
ATOM 1443 C C . ALA A 1 183 ? -15.753 1.166 12.746 1.00 94.31 183 ALA A C 1
ATOM 1445 O O . ALA A 1 183 ? -16.326 0.490 13.598 1.00 94.31 183 ALA A O 1
ATOM 1446 N N . ASP A 1 184 ? -14.827 2.071 13.072 1.00 94.00 184 ASP A N 1
ATOM 1447 C CA . ASP A 1 184 ? -14.516 2.519 14.434 1.00 94.00 184 ASP A CA 1
ATOM 1448 C C . ASP A 1 184 ? -13.991 3.962 14.376 1.00 94.00 184 ASP A C 1
ATOM 1450 O O . ASP A 1 184 ? -13.016 4.251 13.679 1.00 94.00 184 ASP A O 1
ATOM 1454 N N . SER A 1 185 ? -14.629 4.874 15.114 1.00 93.94 185 SER A N 1
ATOM 1455 C CA . SER A 1 185 ? -14.325 6.311 15.071 1.00 93.94 185 SER A CA 1
ATOM 1456 C C . SER A 1 185 ? -12.950 6.668 15.624 1.00 93.94 185 SER A C 1
ATOM 1458 O O . SER A 1 185 ? -12.287 7.574 15.113 1.00 93.94 185 SER A O 1
ATOM 1460 N N . ARG A 1 186 ? -12.487 5.951 16.651 1.00 94.19 186 ARG A N 1
ATOM 1461 C CA . ARG A 1 186 ? -11.185 6.195 17.272 1.00 94.19 186 ARG A CA 1
ATOM 1462 C C . ARG A 1 186 ? -10.070 5.697 16.359 1.00 94.19 186 ARG A C 1
ATOM 1464 O O . ARG A 1 186 ? -9.086 6.410 16.171 1.00 94.19 186 ARG A O 1
ATOM 1471 N N . VAL A 1 187 ? -10.247 4.522 15.749 1.00 95.56 187 VAL A N 1
ATOM 1472 C CA . VAL A 1 187 ? -9.289 3.971 14.775 1.00 95.56 187 VAL A CA 1
ATOM 1473 C C . VAL A 1 187 ? -9.250 4.815 13.504 1.00 95.56 187 VAL A C 1
ATOM 1475 O O . VAL A 1 187 ? -8.162 5.106 13.014 1.00 95.56 187 VAL A O 1
ATOM 1478 N N . ALA A 1 188 ? -10.403 5.263 13.000 1.00 94.44 188 ALA A N 1
ATOM 1479 C CA . ALA A 1 188 ? -10.484 6.130 11.826 1.00 94.44 188 ALA A CA 1
ATOM 1480 C C . ALA A 1 188 ? -9.729 7.453 12.036 1.00 94.44 188 ALA A C 1
ATOM 1482 O O . ALA A 1 188 ? -8.937 7.857 11.182 1.00 94.44 188 ALA A O 1
ATOM 1483 N N . LYS A 1 189 ? -9.904 8.090 13.202 1.00 94.25 189 LYS A N 1
ATOM 1484 C CA . LYS A 1 189 ? -9.185 9.319 13.559 1.00 94.25 189 LYS A CA 1
ATOM 1485 C C . LYS A 1 189 ? -7.673 9.098 13.651 1.00 94.25 189 LYS A C 1
ATOM 1487 O O . LYS A 1 189 ? -6.908 9.849 13.051 1.00 94.25 189 LYS A O 1
ATOM 1492 N N . GLU A 1 190 ? -7.235 8.056 14.357 1.00 95.19 190 GLU A N 1
ATOM 1493 C CA . GLU A 1 190 ? -5.808 7.731 14.474 1.00 95.19 190 GLU A CA 1
ATOM 1494 C C . GLU A 1 190 ? -5.193 7.417 13.099 1.00 95.19 190 GLU A C 1
ATOM 1496 O O . GLU A 1 190 ? -4.103 7.889 12.779 1.00 95.19 190 GLU A O 1
ATOM 1501 N N . TYR A 1 191 ? -5.904 6.671 12.250 1.00 94.94 191 TYR A N 1
ATOM 1502 C CA . TYR A 1 191 ? -5.485 6.376 10.881 1.00 94.94 191 TYR A CA 1
ATOM 1503 C C . TYR A 1 191 ? -5.296 7.660 10.054 1.00 94.94 191 TYR A C 1
ATOM 1505 O O . TYR A 1 191 ? -4.247 7.846 9.430 1.00 94.94 191 TYR A O 1
ATOM 1513 N N . GLN A 1 192 ? -6.259 8.585 10.111 1.00 92.62 192 GLN A N 1
ATOM 1514 C CA . GLN A 1 192 ? -6.172 9.884 9.444 1.00 92.62 192 GLN A CA 1
ATOM 1515 C C . GLN A 1 192 ? -4.969 10.706 9.936 1.00 92.62 192 GLN A C 1
ATOM 1517 O O . GLN A 1 192 ? -4.223 11.264 9.126 1.00 92.62 192 GLN A O 1
ATOM 1522 N N . GLU A 1 193 ? -4.730 10.752 11.249 1.00 92.25 193 GLU A N 1
ATOM 1523 C CA . GLU A 1 193 ? -3.569 11.438 11.827 1.00 92.25 193 GLU A CA 1
ATOM 1524 C C . GLU A 1 193 ? -2.239 10.823 11.359 1.00 92.25 193 GLU A C 1
ATOM 1526 O O . GLU A 1 193 ? -1.267 11.545 11.109 1.00 92.25 193 GLU A O 1
ATOM 1531 N N . ARG A 1 194 ? -2.175 9.493 11.206 1.00 91.69 194 ARG A N 1
ATOM 1532 C CA . ARG A 1 194 ? -0.985 8.797 10.690 1.00 91.69 194 ARG A CA 1
ATOM 1533 C C . ARG A 1 194 ? -0.735 9.116 9.228 1.00 91.69 194 ARG A C 1
ATOM 1535 O O . ARG A 1 194 ? 0.396 9.465 8.893 1.00 91.69 194 ARG A O 1
ATOM 1542 N N . LEU A 1 195 ? -1.760 9.052 8.380 1.00 90.06 195 LEU A N 1
ATOM 1543 C CA . LEU A 1 195 ? -1.625 9.439 6.976 1.00 90.06 195 LEU A CA 1
ATOM 1544 C C . LEU A 1 195 ? -1.179 10.897 6.829 1.00 90.06 195 LEU A C 1
ATOM 1546 O O . LEU A 1 195 ? -0.298 11.180 6.019 1.00 90.06 195 LEU A O 1
ATOM 1550 N N . SER A 1 196 ? -1.699 11.800 7.667 1.00 88.62 196 SER A N 1
ATOM 1551 C CA . SER A 1 196 ? -1.269 13.201 7.675 1.00 88.62 196 SER A CA 1
ATOM 1552 C C . SER A 1 196 ? 0.216 13.355 8.018 1.00 88.62 196 SER A C 1
ATOM 1554 O O . SER A 1 196 ? 0.902 14.149 7.380 1.00 88.62 196 SER A O 1
ATOM 1556 N N . LYS A 1 197 ? 0.736 12.596 8.994 1.00 87.94 197 LYS A N 1
ATOM 1557 C CA . LYS A 1 197 ? 2.171 12.600 9.358 1.00 87.94 197 LYS A CA 1
ATOM 1558 C C . LYS A 1 197 ? 3.062 12.007 8.267 1.00 87.94 197 LYS A C 1
ATOM 1560 O O . LYS A 1 197 ? 4.230 12.359 8.171 1.00 87.94 197 LYS A O 1
ATOM 1565 N N . LEU A 1 198 ? 2.507 11.102 7.468 1.00 85.31 198 LEU A N 1
ATOM 1566 C CA . LEU A 1 198 ? 3.160 10.480 6.320 1.00 85.31 198 LEU A CA 1
ATOM 1567 C C . LEU A 1 198 ? 3.024 11.311 5.032 1.00 85.31 198 LEU A C 1
ATOM 1569 O O . LEU A 1 198 ? 3.430 10.847 3.970 1.00 85.31 198 LEU A O 1
ATOM 1573 N N . GLU A 1 199 ? 2.432 12.508 5.120 1.00 83.62 199 GLU A N 1
ATOM 1574 C CA . GLU A 1 199 ? 2.159 13.418 3.999 1.00 83.62 199 GLU A CA 1
ATOM 1575 C C . GLU A 1 199 ? 1.272 12.811 2.892 1.00 83.62 199 GLU A C 1
ATOM 1577 O O . GLU A 1 199 ? 1.228 13.298 1.756 1.00 83.62 199 GLU A O 1
ATOM 1582 N N . VAL A 1 200 ? 0.508 11.766 3.225 1.00 82.31 200 VAL A N 1
ATOM 1583 C CA . VAL A 1 200 ? -0.469 11.149 2.325 1.00 82.31 200 VAL A CA 1
ATOM 1584 C C . VAL A 1 200 ? -1.766 11.949 2.398 1.00 82.31 200 VAL A C 1
ATOM 1586 O O . VAL A 1 200 ? -2.443 11.992 3.424 1.00 82.31 200 VAL A O 1
ATOM 1589 N N . LYS A 1 201 ? -2.113 12.620 1.295 1.00 80.62 201 LYS A N 1
ATOM 1590 C CA . LYS A 1 201 ? -3.292 13.493 1.228 1.00 80.62 201 LYS A CA 1
ATOM 1591 C C . LYS A 1 201 ? -4.573 12.677 1.060 1.00 80.62 201 LYS A C 1
ATOM 1593 O O . LYS A 1 201 ? -4.724 11.964 0.069 1.00 80.62 201 LYS A O 1
ATOM 1598 N N . ILE A 1 202 ? -5.520 12.873 1.970 1.00 80.19 202 ILE A N 1
ATOM 1599 C CA . ILE A 1 202 ? -6.878 12.329 1.876 1.00 80.19 202 ILE A CA 1
ATOM 1600 C C . ILE A 1 202 ? -7.782 13.348 1.169 1.00 80.19 202 ILE A C 1
ATOM 1602 O O . ILE A 1 202 ? -7.675 14.557 1.393 1.00 80.19 202 ILE A O 1
ATOM 1606 N N . SER A 1 203 ? -8.655 12.875 0.281 1.00 72.50 203 SER A N 1
ATOM 1607 C CA . SER A 1 203 ? -9.647 13.698 -0.403 1.00 72.50 203 SER A CA 1
ATOM 1608 C C . SER A 1 203 ? -10.830 13.972 0.525 1.00 72.50 203 SER A C 1
ATOM 1610 O O . SER A 1 203 ? -11.758 13.171 0.619 1.00 72.50 203 SER A O 1
ATOM 1612 N N . THR A 1 204 ? -10.833 15.135 1.179 1.00 62.22 204 THR A N 1
ATOM 1613 C CA . THR A 1 204 ? -11.917 15.557 2.085 1.00 62.22 204 THR A CA 1
ATOM 1614 C C . THR A 1 204 ? -13.280 15.647 1.396 1.00 62.22 204 THR A C 1
ATOM 1616 O O . THR A 1 204 ? -14.293 15.430 2.041 1.00 62.22 204 THR A O 1
ATOM 1619 N N . SER A 1 205 ? -13.326 15.901 0.083 1.00 55.72 205 SER A N 1
ATOM 1620 C CA . SER A 1 205 ? -14.575 15.990 -0.691 1.00 55.72 205 SER A CA 1
ATOM 1621 C C . SER A 1 205 ? -15.214 14.643 -1.045 1.00 55.72 205 SER A C 1
ATOM 1623 O O . SER A 1 205 ? -16.302 14.621 -1.612 1.00 55.72 205 SER A O 1
ATOM 1625 N N . LYS A 1 206 ? -14.529 13.530 -0.771 1.00 59.16 206 LYS A N 1
ATOM 1626 C CA . LYS A 1 206 ? -14.995 12.165 -1.063 1.00 59.16 206 LYS A CA 1
ATOM 1627 C C . LYS A 1 206 ? -14.953 11.246 0.158 1.00 59.16 206 LYS A C 1
ATOM 1629 O O . LYS A 1 206 ? -15.219 10.056 0.034 1.00 59.16 206 LYS A O 1
ATOM 1634 N N . SER A 1 207 ? -14.555 11.795 1.301 1.00 58.44 207 SER A N 1
ATOM 1635 C CA . SER A 1 207 ? -14.519 11.066 2.561 1.00 58.44 207 SER A CA 1
ATOM 1636 C C . SER A 1 207 ? -15.812 11.363 3.312 1.00 58.44 207 SER A C 1
ATOM 1638 O O . SER A 1 207 ? -16.221 12.526 3.354 1.00 58.44 207 SER A O 1
ATOM 1640 N N . PHE A 1 208 ? -16.447 10.328 3.857 1.00 53.78 208 PHE A N 1
ATOM 1641 C CA . PHE A 1 208 ? -17.726 10.397 4.570 1.00 53.78 208 PHE A CA 1
ATOM 1642 C C . PHE A 1 208 ? -17.599 9.717 5.929 1.00 53.78 208 PHE A C 1
ATOM 1644 O O . PHE A 1 208 ? -16.840 8.720 6.005 1.00 53.78 208 PHE A O 1
#

pLDDT: mean 84.6, std 12.23, range [41.59, 96.44]

Radius of gyration: 18.98 Å; chains: 1; bounding box: 45×31×61 Å

Sequence (208 aa):
MDDAASRFGEVFCSRVAATPAGAGKLRLFIIGNYVKQRLLKPTHDWAMSVLRRLDGDGTYNQTKPLERLVGFQNVYSFDMKSATDRWPRVLIYQMIALLFDVYTASSVVNSSLGLSHVLTGPPLVLRYHRLPFSVGQPLGYYASWPMFSLSHHMVVWLAAERVYPGSGKFKAYAILGDDVVIADSRVAKEYQERLSKLEVKISTSKSF

InterPro domains:
  IPR008686 RNA-dependent RNA polymerase, mitoviral [PF05919] (19-207)
  IPR008686 RNA-dependent RNA polymerase, mitoviral [PTHR34456] (48-207)
  IPR043502 DNA/RNA polymerase superfamily [SSF56672] (21-207)

Foldseek 3Di:
DLVVVVVVCQQQAKAWDWDDDPPRDIDIFIGDRPVLLVVCVVLLVVLVVVLVPAQQECAVPVCRNVVVLPPQPAKKKWFFDVCQLAPALVLLLVVCCVVPRNVRSCCCRVVRFQWGWHWDDDSVDTDIDIDGRPGGGGPNHSNSQSSQQVSLLVLLQVLVCVQPPPPPGDRQKHDYRRMIMHSDPSSVVSSVVVCVVSVTDIDPVPMD